Protein AF-0000000068718865 (afdb_homodimer)

pLDDT: mean 91.34, std 11.89, range [27.2, 98.81]

Structure (mmCIF, N/CA/C/O backbone):
data_AF-0000000068718865-model_v1
#
loop_
_entity.id
_entity.type
_entity.pdbx_description
1 polymer 'Uncharacterized protein'
#
loop_
_atom_site.group_PDB
_atom_site.id
_atom_site.type_symbol
_atom_site.label_atom_id
_atom_site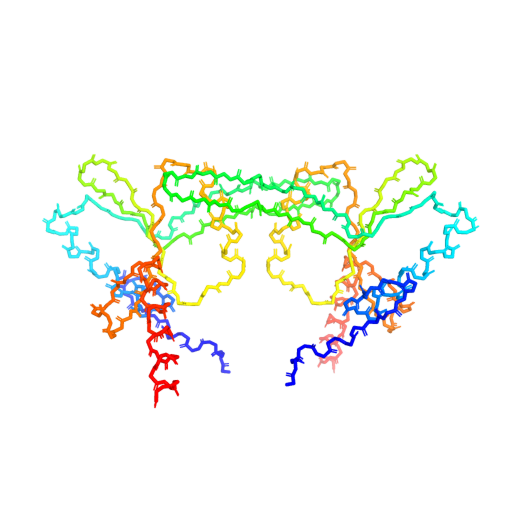.label_alt_id
_atom_site.label_comp_id
_atom_site.label_asym_id
_atom_site.label_entity_id
_atom_site.label_seq_id
_atom_site.pdbx_PDB_ins_code
_atom_site.Cartn_x
_atom_site.Cartn_y
_atom_site.Cartn_z
_atom_site.occupancy
_atom_site.B_iso_or_equiv
_atom_site.auth_seq_id
_atom_site.auth_comp_id
_atom_site.auth_asym_id
_atom_site.auth_atom_id
_atom_site.pdbx_PDB_model_num
ATOM 1 N N . MET A 1 1 ? 25.609 5.375 7.539 1 27.2 1 MET A N 1
ATOM 2 C CA . MET A 1 1 ? 25.125 6.68 7.102 1 27.2 1 MET A CA 1
ATOM 3 C C . MET A 1 1 ? 23.688 6.574 6.578 1 27.2 1 MET A C 1
ATOM 5 O O . MET A 1 1 ? 23.406 5.738 5.723 1 27.2 1 MET A O 1
ATOM 9 N N . SER A 1 2 ? 22.703 6.762 7.43 1 35.91 2 SER A N 1
ATOM 10 C CA . SER A 1 2 ? 21.266 6.598 7.219 1 35.91 2 SER A CA 1
ATOM 11 C C . SER A 1 2 ? 20.797 7.352 5.977 1 35.91 2 SER A C 1
ATOM 13 O O . SER A 1 2 ? 21.047 8.547 5.84 1 35.91 2 SER A O 1
ATOM 15 N N . LYS A 1 3 ? 20.688 6.77 4.785 1 34.25 3 LYS A N 1
ATOM 16 C CA . LYS A 1 3 ? 20.641 7.297 3.424 1 34.25 3 LYS A CA 1
ATOM 17 C C . LYS A 1 3 ? 19.562 8.383 3.289 1 34.25 3 LYS A C 1
ATOM 19 O O . LYS A 1 3 ? 19.703 9.297 2.477 1 34.25 3 LYS A O 1
ATOM 24 N N . TYR A 1 4 ? 18.344 8.172 3.695 1 46.09 4 TYR A N 1
ATOM 25 C CA . TYR A 1 4 ? 17.469 9.297 3.404 1 46.09 4 TYR A CA 1
ATOM 26 C C . TYR A 1 4 ? 17.703 10.445 4.375 1 46.09 4 TYR A C 1
ATOM 28 O O . TYR A 1 4 ? 17.578 10.281 5.59 1 46.09 4 TYR A O 1
ATOM 36 N N . ASN A 1 5 ? 18.703 11.273 4.16 1 49.44 5 ASN A N 1
ATOM 37 C CA . ASN A 1 5 ? 19.219 12.375 4.965 1 49.44 5 ASN A CA 1
ATOM 38 C C . ASN A 1 5 ? 18.094 13.258 5.496 1 49.44 5 ASN A C 1
ATOM 40 O O . ASN A 1 5 ? 18.094 14.469 5.277 1 49.44 5 ASN A O 1
ATOM 44 N N . ASN A 1 6 ? 16.938 12.719 5.559 1 59.22 6 ASN A N 1
ATOM 45 C CA . ASN A 1 6 ? 16.062 13.719 6.164 1 59.22 6 ASN A CA 1
ATOM 46 C C . ASN A 1 6 ? 16.516 14.086 7.574 1 59.22 6 ASN A C 1
ATOM 48 O O . ASN A 1 6 ? 16.875 13.211 8.359 1 59.22 6 ASN A O 1
ATOM 52 N N . LYS A 1 7 ? 17.062 15.258 7.699 1 64.38 7 LYS A N 1
ATOM 53 C CA . LYS A 1 7 ? 17.516 15.727 9 1 64.38 7 LYS A CA 1
ATOM 54 C C . LYS A 1 7 ? 16.359 15.82 9.992 1 64.38 7 LYS A C 1
ATOM 56 O O . LYS A 1 7 ? 15.383 16.531 9.75 1 64.38 7 LYS A O 1
ATOM 61 N N . LYS A 1 8 ? 16.25 14.984 10.922 1 80.81 8 LYS A N 1
ATOM 62 C CA . LYS A 1 8 ? 15.281 15.07 12.016 1 80.81 8 LYS A CA 1
ATOM 63 C C . LYS A 1 8 ? 15.445 16.375 12.781 1 80.81 8 LYS A C 1
ATOM 65 O O . LYS A 1 8 ? 16.547 16.906 12.898 1 80.81 8 LYS A O 1
ATOM 70 N N . VAL A 1 9 ? 14.281 17.094 13.125 1 84 9 VAL A N 1
ATOM 71 C CA . VAL A 1 9 ? 14.273 18.359 13.836 1 84 9 VAL A CA 1
ATOM 72 C C . VAL A 1 9 ? 13.562 18.203 15.18 1 84 9 VAL A C 1
ATOM 74 O O . VAL A 1 9 ? 12.5 17.578 15.25 1 84 9 VAL A O 1
ATOM 77 N N . ASN A 1 10 ? 14.141 18.672 16.172 1 84.75 10 ASN A N 1
ATOM 78 C CA . ASN A 1 10 ? 13.516 18.688 17.484 1 84.75 10 ASN A CA 1
ATOM 79 C C . ASN A 1 10 ? 12.914 20.062 17.797 1 84.75 10 ASN A C 1
ATOM 81 O O . ASN A 1 10 ? 13.594 21.078 17.703 1 84.75 10 ASN A O 1
ATOM 85 N N . LEU A 1 11 ? 11.609 20.078 18 1 83.31 11 LEU A N 1
ATOM 86 C CA . LEU A 1 11 ? 10.906 21.312 18.328 1 83.31 11 LEU A CA 1
ATOM 87 C C . LEU A 1 11 ? 9.859 21.078 19.406 1 83.31 11 LEU A C 1
ATOM 89 O O . LEU A 1 11 ? 8.992 20.203 19.266 1 83.31 11 LEU A O 1
ATOM 93 N N . ASP A 1 12 ? 9.938 21.891 20.516 1 87.19 12 ASP A N 1
ATOM 94 C CA . ASP A 1 12 ? 8.961 21.859 21.594 1 87.19 12 ASP A CA 1
ATOM 95 C C . ASP A 1 12 ? 8.82 20.453 22.172 1 87.19 12 ASP A C 1
ATOM 97 O O . ASP A 1 12 ? 7.719 20.016 22.5 1 87.19 12 ASP A O 1
ATOM 101 N N . GLY A 1 13 ? 9.828 19.641 22.141 1 85.06 13 GLY A N 1
ATOM 102 C CA . GLY A 1 13 ? 9.812 18.297 22.703 1 85.06 13 GLY A CA 1
ATOM 103 C C . GLY A 1 13 ? 9.352 17.234 21.719 1 85.06 13 GLY A C 1
ATOM 104 O O . GLY A 1 13 ? 9.219 16.062 22.062 1 85.06 13 GLY A O 1
ATOM 105 N N . TYR A 1 14 ? 9.125 17.812 20.531 1 84.75 14 TYR A N 1
ATOM 106 C CA . TYR A 1 14 ? 8.695 16.891 19.484 1 84.75 14 TYR A CA 1
ATOM 107 C C . TYR A 1 14 ? 9.789 16.688 18.438 1 84.75 14 TYR A C 1
ATOM 109 O O . TYR A 1 14 ? 10.57 17.609 18.172 1 84.75 14 TYR A O 1
ATOM 117 N N . VAL A 1 15 ? 9.781 15.484 18.016 1 84.69 15 VAL A N 1
ATOM 118 C CA . VAL A 1 15 ? 10.711 15.164 16.938 1 84.69 15 VAL A CA 1
ATOM 119 C C . VAL A 1 15 ? 9.961 15.102 15.609 1 84.69 15 VAL A C 1
ATOM 121 O O . VAL A 1 15 ? 8.93 14.43 15.5 1 84.69 15 VAL A O 1
ATOM 124 N N . PHE A 1 16 ? 10.547 15.906 14.625 1 86.88 16 PHE A N 1
ATOM 125 C CA . PHE A 1 16 ? 9.945 15.953 13.297 1 86.88 16 PHE A CA 1
ATOM 126 C C . PHE A 1 16 ? 10.82 15.242 12.281 1 86.88 16 PHE A C 1
ATOM 128 O O . PHE A 1 16 ? 12.055 15.328 12.352 1 86.88 16 PHE A O 1
ATOM 135 N N . ASP A 1 17 ? 10.156 14.523 11.344 1 79.94 17 ASP A N 1
ATOM 136 C CA . ASP A 1 17 ?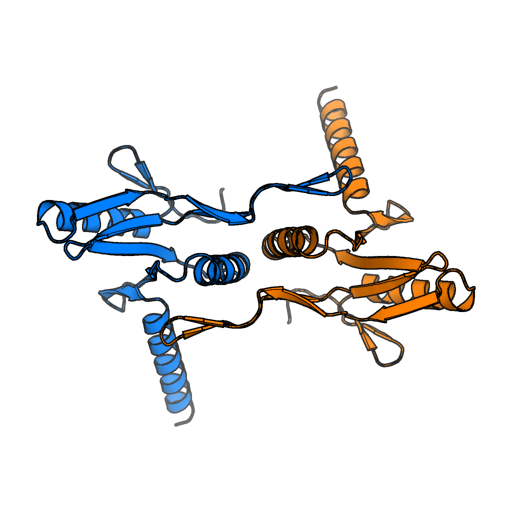 10.883 13.734 10.352 1 79.94 17 ASP A CA 1
ATOM 137 C C . ASP A 1 17 ? 11.539 14.633 9.312 1 79.94 17 ASP A C 1
ATOM 139 O O . ASP A 1 17 ? 12.469 14.211 8.617 1 79.94 17 ASP A O 1
ATOM 143 N N . SER A 1 18 ? 10.984 15.906 9.227 1 85.69 18 SER A N 1
ATOM 144 C CA . SER A 1 18 ? 11.547 16.828 8.242 1 85.69 18 SER A CA 1
ATOM 145 C C . SER A 1 18 ? 11.406 18.281 8.688 1 85.69 18 SER A C 1
ATOM 147 O O . SER A 1 18 ? 10.609 18.578 9.578 1 85.69 18 SER A O 1
ATOM 149 N N . GLN A 1 19 ? 12.211 19.047 8.039 1 87.31 19 GLN A N 1
ATOM 150 C CA . GLN A 1 19 ? 12.148 20.484 8.281 1 87.31 19 GLN A CA 1
ATOM 151 C C . GLN A 1 19 ? 10.805 21.062 7.852 1 87.31 19 GLN A C 1
ATOM 153 O O . GLN A 1 19 ? 10.281 21.969 8.492 1 87.31 19 GLN A O 1
ATOM 158 N N . ALA A 1 20 ? 10.227 20.578 6.797 1 89.88 20 ALA A N 1
ATOM 159 C CA . ALA A 1 20 ? 8.945 21.047 6.301 1 89.88 20 ALA A CA 1
ATOM 160 C C . ALA A 1 20 ? 7.836 20.828 7.328 1 89.88 20 ALA A C 1
ATOM 162 O O . ALA A 1 20 ? 6.984 21.688 7.535 1 89.88 20 ALA A O 1
ATOM 163 N N . GLU A 1 21 ? 7.898 19.656 7.945 1 91.06 21 GLU A N 1
ATOM 164 C CA . GLU A 1 21 ? 6.91 19.344 8.977 1 91.06 21 GLU A CA 1
ATOM 165 C C . GLU A 1 21 ? 7.051 20.281 10.172 1 91.06 21 GLU A C 1
ATOM 167 O O . GLU A 1 21 ? 6.051 20.766 10.703 1 91.06 21 GLU A O 1
ATOM 172 N N . ALA A 1 22 ? 8.25 20.531 10.5 1 92.25 22 ALA A N 1
ATOM 173 C CA . ALA A 1 22 ? 8.523 21.438 11.609 1 92.25 22 ALA A CA 1
ATOM 174 C C . ALA A 1 22 ? 8.016 22.844 11.297 1 92.25 22 ALA A C 1
ATOM 176 O O . ALA A 1 22 ? 7.402 23.484 12.148 1 92.25 22 ALA A O 1
ATOM 177 N N . ASN A 1 23 ? 8.344 23.312 10.102 1 92.5 23 ASN A N 1
ATOM 178 C CA . ASN A 1 23 ? 7.879 24.625 9.68 1 92.5 23 ASN A CA 1
ATOM 179 C C . ASN A 1 23 ? 6.355 24.734 9.711 1 92.5 23 ASN A C 1
ATOM 181 O O . ASN A 1 23 ? 5.805 25.734 10.141 1 92.5 23 ASN A O 1
ATOM 185 N N . TYR A 1 24 ? 5.691 23.703 9.242 1 95.62 24 TYR A N 1
ATOM 186 C CA . TYR A 1 24 ? 4.234 23.703 9.258 1 95.62 24 TYR A CA 1
ATOM 187 C C . TYR A 1 24 ? 3.697 23.75 10.68 1 95.62 24 TYR A C 1
ATOM 189 O O . TYR A 1 24 ? 2.738 24.469 10.969 1 95.62 24 TYR A O 1
ATOM 197 N N . TYR A 1 25 ? 4.293 22.969 11.531 1 95.81 25 TYR A N 1
ATOM 198 C CA . TYR A 1 25 ? 3.945 22.922 12.945 1 95.81 25 TYR A CA 1
ATOM 199 C C . TYR A 1 25 ? 4.043 24.312 13.57 1 95.81 25 TYR A C 1
ATOM 201 O O . TYR A 1 25 ? 3.123 24.766 14.266 1 95.81 25 TYR A O 1
ATOM 209 N N . GLU A 1 26 ? 5.145 25.016 13.328 1 95 26 GLU A N 1
ATOM 210 C CA . GLU A 1 26 ? 5.32 26.375 13.828 1 95 26 GLU A CA 1
ATOM 211 C C . GLU A 1 26 ? 4.227 27.297 13.305 1 95 26 GLU A C 1
ATOM 213 O O . GLU A 1 26 ? 3.711 28.141 14.047 1 95 26 GLU A O 1
ATOM 218 N N . GLY A 1 27 ? 3.928 27.156 12.023 1 95.62 27 GLY A N 1
ATOM 219 C CA . GLY A 1 27 ? 2.836 27.922 11.445 1 95.62 27 GLY A CA 1
ATOM 220 C C . GLY A 1 27 ? 1.502 27.672 12.117 1 95.62 27 GLY A C 1
ATOM 221 O O . GLY A 1 27 ? 0.719 28.594 12.336 1 95.62 27 GLY A O 1
ATOM 222 N N . LEU A 1 28 ? 1.265 26.422 12.477 1 96.94 28 LEU A N 1
ATOM 223 C CA . LEU A 1 28 ? 0.019 26.062 13.141 1 96.94 28 LEU A CA 1
ATOM 224 C C . LEU A 1 28 ? -0.06 26.703 14.523 1 96.94 28 LEU A C 1
ATOM 226 O O . LEU A 1 28 ? -1.131 27.141 14.945 1 96.94 28 LEU A O 1
ATOM 230 N N . LYS A 1 29 ? 1.052 26.734 15.203 1 96.25 29 LYS A N 1
ATOM 231 C CA . LYS A 1 29 ? 1.097 27.359 16.516 1 96.25 29 LYS A CA 1
ATOM 232 C C . LYS A 1 29 ? 0.719 28.828 16.438 1 96.25 29 LYS A C 1
ATOM 234 O O . LYS A 1 29 ? -0.048 29.328 17.266 1 96.25 29 LYS A O 1
ATOM 239 N N . ILE A 1 30 ? 1.301 29.484 15.469 1 96.56 30 ILE A N 1
ATOM 240 C CA . ILE A 1 30 ? 1.036 30.906 15.266 1 96.56 30 ILE A CA 1
ATOM 241 C C . ILE A 1 30 ? -0.442 31.125 14.945 1 96.56 30 ILE A C 1
ATOM 243 O O . ILE A 1 30 ? -1.094 31.984 15.531 1 96.56 30 ILE A O 1
ATOM 247 N N . ARG A 1 31 ? -0.958 30.328 14.031 1 97.12 31 ARG A N 1
ATOM 248 C CA . ARG A 1 31 ? -2.361 30.422 13.641 1 97.12 31 ARG A CA 1
ATOM 249 C C . ARG A 1 31 ? -3.279 30.156 14.828 1 97.12 31 ARG A C 1
ATOM 251 O O . ARG A 1 31 ? -4.328 30.797 14.969 1 97.12 31 ARG A O 1
ATOM 258 N N . SER A 1 32 ? -2.865 29.172 15.617 1 96.31 32 SER A N 1
ATOM 259 C CA . SER A 1 32 ? -3.643 28.844 16.812 1 96.31 32 SER A CA 1
ATOM 260 C C . SER A 1 32 ? -3.654 30 17.797 1 96.31 32 SER A C 1
ATOM 262 O O . SER A 1 32 ? -4.711 30.375 18.312 1 96.31 32 SER A O 1
ATOM 264 N N . ALA A 1 33 ? -2.562 30.641 18 1 96.06 33 ALA A N 1
ATOM 265 C CA . ALA A 1 33 ? -2.43 31.781 18.922 1 96.06 33 ALA A CA 1
ATOM 266 C C . ALA A 1 33 ? -3.25 32.969 18.453 1 96.06 33 ALA A C 1
ATOM 268 O O . ALA A 1 33 ? -3.775 33.719 19.266 1 96.06 33 ALA A O 1
ATOM 269 N N . ARG A 1 34 ? -3.395 33.062 17.172 1 96.62 34 ARG A N 1
ATOM 270 C CA . ARG A 1 34 ? -4.117 34.188 16.562 1 96.62 34 ARG A CA 1
ATOM 271 C C . ARG A 1 34 ? -5.609 33.875 16.484 1 96.62 34 ARG A C 1
ATOM 273 O O . ARG A 1 34 ? -6.395 34.719 16.047 1 96.62 34 ARG A O 1
ATOM 280 N N . GLY A 1 35 ? -5.961 32.719 16.797 1 95.44 35 GLY A N 1
ATOM 281 C CA . GLY A 1 35 ? -7.367 32.344 16.781 1 95.44 35 GLY A CA 1
ATOM 282 C C . GLY A 1 35 ? -7.875 31.969 15.406 1 95.44 35 GLY A C 1
ATOM 283 O O . GLY A 1 35 ? -9.086 31.906 15.188 1 95.44 35 GLY A O 1
ATOM 284 N N . GLU A 1 36 ? -6.914 31.75 14.508 1 96.69 36 GLU A N 1
ATOM 285 C CA . GLU A 1 36 ? -7.293 31.375 13.148 1 96.69 36 GLU A CA 1
ATOM 286 C C . GLU A 1 36 ? -7.746 29.922 13.086 1 96.69 36 GLU A C 1
ATOM 288 O O . GLU A 1 36 ? -8.5 29.531 12.188 1 96.69 36 GLU A O 1
ATOM 293 N N . ILE A 1 37 ? -7.238 29.094 13.945 1 97.75 37 ILE A N 1
ATOM 294 C CA . ILE A 1 37 ? -7.688 27.719 14.141 1 97.75 37 ILE A CA 1
ATOM 295 C C . ILE A 1 37 ? -8.023 27.5 15.609 1 97.75 37 ILE A C 1
ATOM 297 O O . ILE A 1 37 ? -7.586 28.25 16.484 1 97.75 37 ILE A O 1
ATOM 301 N N . GLN A 1 38 ? -8.836 26.578 15.891 1 97.06 38 GLN A N 1
ATOM 302 C CA . GLN A 1 38 ? -9.219 26.281 17.266 1 97.06 38 GLN A CA 1
ATOM 303 C C . GLN A 1 38 ? -8.164 25.422 17.953 1 97.06 38 GLN A C 1
ATOM 305 O O . GLN A 1 38 ? -8.086 25.391 19.188 1 97.06 38 GLN A O 1
ATOM 310 N N . GLY A 1 39 ? -7.457 24.688 17.203 1 96.88 39 GLY A N 1
ATOM 311 C CA . GLY A 1 39 ? -6.402 23.812 17.688 1 96.88 39 GLY A CA 1
ATOM 312 C C . GLY A 1 39 ? -5.973 22.766 16.688 1 96.88 39 GLY A C 1
ATOM 313 O O . GLY A 1 39 ? -6.445 22.75 15.547 1 96.88 39 GLY A O 1
ATOM 314 N N . PHE A 1 40 ? -4.98 21.969 17.141 1 98 40 PHE A N 1
ATOM 315 C CA . PHE A 1 40 ? -4.52 20.922 16.234 1 98 40 PHE A CA 1
ATOM 316 C C . PHE A 1 40 ? -3.865 19.797 17.016 1 98 40 PHE A C 1
ATOM 318 O O . PHE A 1 40 ? -3.492 19.969 18.188 1 98 40 PHE A O 1
ATOM 325 N N . GLU A 1 41 ? -3.822 18.656 16.406 1 96.81 41 GLU A N 1
ATOM 326 C CA . GLU A 1 41 ? -3.164 17.469 16.922 1 96.81 41 GLU A CA 1
ATOM 327 C C . GLU A 1 41 ? -2.055 17 15.992 1 96.81 41 GLU A C 1
ATOM 329 O O . GLU A 1 41 ? -2.119 17.219 14.781 1 96.81 41 GLU A O 1
ATOM 334 N N . ARG A 1 42 ? -1.062 16.438 16.656 1 96.12 42 ARG A N 1
ATOM 335 C CA . ARG A 1 42 ? 0.022 15.875 15.867 1 96.12 42 ARG A CA 1
ATOM 336 C C . ARG A 1 42 ? -0.145 14.359 15.719 1 96.12 42 ARG A C 1
ATOM 338 O O . ARG A 1 42 ? -0.6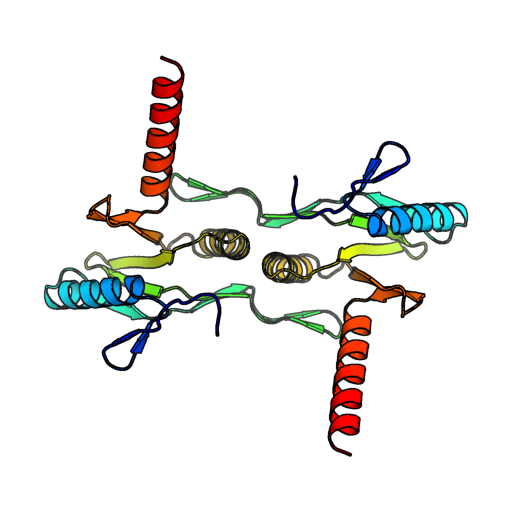35 13.695 16.625 1 96.12 42 ARG A O 1
ATOM 345 N N . GLN A 1 43 ? 0.137 13.82 14.57 1 96.56 43 GLN A N 1
ATOM 346 C CA . GLN A 1 43 ? 0.267 12.398 14.281 1 96.56 43 GLN A CA 1
ATOM 347 C C . GLN A 1 43 ? -1.008 11.641 14.641 1 96.56 43 GLN A C 1
ATOM 349 O O . GLN A 1 43 ? -0.958 10.625 15.336 1 96.56 43 GLN A O 1
ATOM 354 N N . PRO A 1 44 ? -2.197 12.227 14.273 1 98.06 44 PRO A N 1
ATOM 355 C CA . PRO A 1 44 ? -3.422 11.445 14.461 1 98.06 44 PRO A CA 1
ATOM 356 C C . PRO A 1 44 ? -3.387 10.109 13.727 1 98.06 44 PRO A C 1
ATOM 358 O O . PRO A 1 44 ? -2.852 10.023 12.617 1 98.06 44 PRO A O 1
ATOM 361 N N . VAL A 1 45 ? -3.975 9.07 14.359 1 98.44 45 VAL A N 1
ATOM 362 C CA . VAL A 1 45 ? -3.992 7.73 13.773 1 98.44 45 VAL A CA 1
ATOM 363 C C . VAL A 1 45 ? -5.406 7.387 13.312 1 98.44 45 VAL A C 1
ATOM 365 O O . VAL A 1 45 ? -6.363 7.516 14.078 1 98.44 45 VAL A O 1
ATOM 368 N N . PHE A 1 46 ? -5.551 7.043 12.078 1 98.75 46 PHE A N 1
ATOM 369 C CA . PHE A 1 46 ? -6.816 6.613 11.5 1 98.75 46 PHE A CA 1
ATOM 370 C C . PHE A 1 46 ? -6.773 5.133 11.148 1 98.75 46 PHE A C 1
ATOM 372 O O . PHE A 1 46 ? -5.871 4.684 10.438 1 98.75 46 PHE A O 1
ATOM 379 N N . ASN A 1 47 ? -7.715 4.383 11.664 1 98.81 47 ASN A N 1
ATOM 380 C CA . ASN A 1 47 ? -7.812 2.967 11.328 1 98.81 47 ASN A CA 1
ATOM 381 C C . ASN A 1 47 ? -8.445 2.756 9.953 1 98.81 47 ASN A C 1
ATOM 383 O O . ASN A 1 47 ? -9.586 3.154 9.727 1 98.81 47 ASN A O 1
ATOM 387 N N . LEU A 1 48 ? -7.699 2.207 9.062 1 98.81 48 LEU A N 1
ATOM 388 C CA . LEU A 1 48 ? -8.188 1.963 7.707 1 98.81 48 LEU A CA 1
ATOM 389 C C . LEU A 1 48 ? -8.773 0.558 7.586 1 98.81 48 LEU A C 1
ATOM 391 O O . LEU A 1 48 ? -9.742 0.344 6.852 1 98.81 48 LEU A O 1
ATOM 395 N N . GLN A 1 49 ? -8.172 -0.436 8.164 1 98.75 49 GLN A N 1
ATOM 396 C CA . GLN A 1 49 ? -8.594 -1.828 8.258 1 98.75 49 GLN A CA 1
ATOM 397 C C . GLN A 1 49 ? -8.172 -2.445 9.586 1 98.75 49 GLN A C 1
ATOM 399 O O . GLN A 1 49 ? -7.004 -2.391 9.961 1 98.75 49 GLN A O 1
ATOM 404 N N . PRO A 1 50 ? -9.125 -3.002 10.344 1 98.5 50 PRO A N 1
ATOM 405 C CA . PRO A 1 50 ? -8.773 -3.557 11.656 1 98.5 50 PRO A CA 1
ATOM 406 C C . PRO A 1 50 ? -7.875 -4.789 11.555 1 98.5 50 PRO A C 1
ATOM 408 O O . PRO A 1 50 ? -7.836 -5.441 10.508 1 98.5 50 PRO A O 1
ATOM 411 N N . ALA A 1 51 ? -7.168 -5.043 12.617 1 98.38 51 ALA A N 1
ATOM 412 C CA . ALA A 1 51 ? -6.469 -6.324 12.719 1 98.38 51 ALA A CA 1
ATOM 413 C C . ALA A 1 51 ? -7.449 -7.492 12.633 1 98.38 51 ALA A C 1
ATOM 415 O O . ALA A 1 51 ? -8.625 -7.348 12.961 1 98.38 51 ALA A O 1
ATOM 416 N N . PHE A 1 52 ? -6.91 -8.617 12.195 1 98.25 52 PHE A N 1
ATOM 417 C CA . PHE A 1 52 ? -7.773 -9.789 12.078 1 98.25 52 PHE A CA 1
ATOM 418 C C . PHE A 1 52 ? -6.949 -11.062 12.008 1 98.25 52 PHE A C 1
ATOM 420 O O . PHE A 1 52 ? -5.723 -11.016 11.914 1 98.25 52 PHE A O 1
ATOM 427 N N . LYS A 1 53 ? -7.652 -12.141 12.164 1 96.94 53 LYS A N 1
ATOM 428 C CA . LYS A 1 53 ? -7.035 -13.461 12.047 1 96.94 53 LYS A CA 1
ATOM 429 C C . LYS A 1 53 ? -7.672 -14.266 10.914 1 96.94 53 LYS A C 1
ATOM 431 O O . LYS A 1 53 ? -8.891 -14.211 10.719 1 96.94 53 LYS A O 1
ATOM 436 N N . LYS A 1 54 ? -6.859 -14.844 10.156 1 95.44 54 LYS A N 1
ATOM 437 C CA . LYS A 1 54 ? -7.301 -15.773 9.109 1 95.44 54 LYS A CA 1
ATOM 438 C C . LYS A 1 54 ? -6.543 -17.094 9.195 1 95.44 54 LYS A C 1
ATOM 440 O O . LYS A 1 54 ? -5.324 -17.125 9.023 1 95.44 54 LYS A O 1
ATOM 445 N N . GLN A 1 55 ? -7.367 -18.156 9.445 1 88.19 55 GLN A N 1
ATOM 446 C CA . GLN A 1 55 ? -6.742 -19.453 9.688 1 88.19 55 GLN A CA 1
ATOM 447 C C . GLN A 1 55 ? -5.719 -19.375 10.812 1 88.19 55 GLN A C 1
ATOM 449 O O . GLN A 1 55 ? -6.055 -18.984 11.938 1 88.19 55 GLN A O 1
ATOM 454 N N . ASP A 1 56 ? -4.398 -19.562 10.711 1 87.56 56 ASP A N 1
ATOM 455 C CA . ASP A 1 56 ? -3.408 -19.547 11.781 1 87.56 56 ASP A CA 1
ATOM 456 C C . ASP A 1 56 ? -2.471 -18.344 11.641 1 87.56 56 ASP A C 1
ATOM 458 O O . ASP A 1 56 ? -1.35 -18.359 12.156 1 87.56 56 ASP A O 1
ATOM 462 N N . LYS A 1 57 ? -3.07 -17.344 10.961 1 94 57 LYS A N 1
ATOM 463 C CA . LYS A 1 57 ? -2.219 -16.172 10.758 1 94 57 LYS A CA 1
ATOM 464 C C . LYS A 1 57 ? -2.895 -14.914 11.273 1 94 57 LYS A C 1
ATOM 466 O O . LYS A 1 57 ? -4.098 -14.719 11.078 1 94 57 LYS A O 1
ATOM 471 N N . SER A 1 58 ? -2.109 -14.094 11.898 1 96.81 58 SER A N 1
ATOM 472 C CA . SER A 1 58 ? -2.58 -12.805 12.383 1 96.81 58 SER A CA 1
ATOM 473 C C . SER A 1 58 ? -2.113 -11.664 11.477 1 96.81 58 SER A C 1
ATOM 475 O O . SER A 1 58 ? -0.947 -11.625 11.078 1 96.81 58 SER A O 1
ATOM 477 N N . PHE A 1 59 ? -2.996 -10.789 11.141 1 97.69 59 PHE A N 1
ATOM 478 C CA . PHE A 1 59 ? -2.695 -9.625 10.312 1 97.69 59 PHE A CA 1
ATOM 479 C C . PHE A 1 59 ? -2.863 -8.344 11.109 1 97.69 59 PHE A C 1
ATOM 481 O O . PHE A 1 59 ? -3.91 -8.109 11.719 1 97.69 59 PHE A O 1
ATOM 488 N N . GLN A 1 60 ? -1.855 -7.531 11.117 1 98 60 GLN A N 1
ATOM 489 C CA . GLN A 1 60 ? -1.924 -6.242 11.797 1 98 60 GLN A CA 1
ATOM 490 C C . GLN A 1 60 ? -2.871 -5.289 11.07 1 98 60 GLN A C 1
ATOM 492 O O . GLN A 1 60 ? -3.141 -5.457 9.883 1 98 60 GLN A O 1
ATOM 497 N 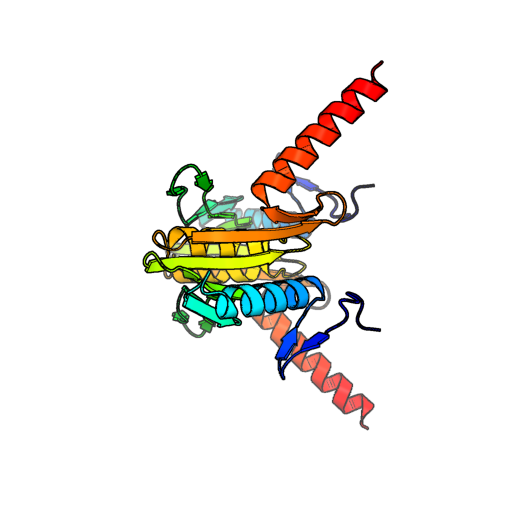N . ALA A 1 61 ? -3.338 -4.348 11.797 1 98.62 61 ALA A N 1
ATOM 498 C CA . ALA A 1 61 ? -4.215 -3.324 11.234 1 98.62 61 ALA A CA 1
ATOM 499 C C . ALA A 1 61 ? -3.48 -2.48 10.195 1 98.62 61 ALA A C 1
ATOM 501 O O . ALA A 1 61 ? -2.256 -2.346 10.25 1 98.62 61 ALA A O 1
ATOM 502 N N . ILE A 1 62 ? -4.219 -2.014 9.227 1 98.69 62 ILE A N 1
ATOM 503 C CA . ILE A 1 62 ? -3.729 -0.938 8.375 1 98.69 62 ILE A CA 1
ATOM 504 C C . ILE A 1 62 ? -4.145 0.412 8.953 1 98.69 62 ILE A C 1
ATOM 506 O O . ILE A 1 62 ? -5.332 0.659 9.172 1 98.69 62 ILE A O 1
ATOM 510 N N . THR A 1 63 ? -3.174 1.215 9.227 1 98.69 63 THR A N 1
ATOM 511 C CA . THR A 1 63 ? -3.48 2.525 9.789 1 98.69 63 THR A CA 1
ATOM 512 C C . THR A 1 63 ? -2.861 3.635 8.945 1 98.69 63 THR A C 1
ATOM 514 O O . THR A 1 63 ? -1.982 3.377 8.117 1 98.69 63 THR A O 1
ATOM 517 N N . TYR A 1 64 ? -3.387 4.73 9.039 1 98.38 64 TYR A N 1
ATOM 518 C CA . TYR A 1 64 ? -2.852 5.949 8.445 1 98.38 64 TYR A CA 1
ATOM 519 C C . TYR A 1 64 ? -2.527 6.988 9.508 1 98.38 64 TYR A C 1
ATOM 521 O O . TYR A 1 64 ? -3.389 7.348 10.32 1 98.38 64 TYR A O 1
ATOM 529 N N . ILE A 1 65 ? -1.274 7.344 9.57 1 97.69 65 ILE A N 1
ATOM 530 C CA . ILE A 1 65 ? -0.838 8.359 10.516 1 97.69 65 ILE A CA 1
ATOM 531 C C . ILE A 1 65 ? -0.543 9.664 9.781 1 97.69 65 ILE A C 1
ATOM 533 O O . ILE A 1 65 ? 0.431 9.75 9.031 1 97.69 65 ILE A O 1
ATOM 537 N N . ALA A 1 66 ? -1.372 10.641 10.031 1 97.5 66 ALA A N 1
ATOM 538 C CA . ALA A 1 66 ? -1.175 11.93 9.375 1 97.5 66 ALA A CA 1
ATOM 539 C C . ALA A 1 66 ? -0.28 12.836 10.211 1 97.5 66 ALA A C 1
ATOM 541 O O . ALA A 1 66 ? -0.034 12.562 11.391 1 97.5 66 ALA A O 1
ATOM 542 N N . ASP A 1 67 ? 0.169 13.914 9.57 1 97.19 67 ASP A N 1
ATOM 543 C CA . ASP A 1 67 ? 1.052 14.836 10.281 1 97.19 67 ASP A CA 1
ATOM 544 C C . ASP A 1 67 ? 0.274 15.664 11.305 1 97.19 67 ASP A C 1
ATOM 546 O O . ASP A 1 67 ? 0.715 15.828 12.445 1 97.19 67 ASP A O 1
ATOM 550 N N . PHE A 1 68 ? -0.895 16.172 10.859 1 98.06 68 PHE A N 1
ATOM 551 C CA . PHE A 1 68 ? -1.652 17.031 11.758 1 98.06 68 PHE A CA 1
ATOM 552 C C . PHE A 1 68 ? -3.15 16.844 11.547 1 98.06 68 PHE A C 1
ATOM 554 O O . PHE A 1 68 ? -3.594 16.547 10.438 1 98.06 68 PHE A O 1
ATOM 561 N N . LEU A 1 69 ? -3.871 16.984 12.57 1 98.31 69 LEU A N 1
ATOM 562 C CA . LEU A 1 69 ? -5.309 17.234 12.57 1 98.31 69 LEU A CA 1
ATOM 563 C C . LEU A 1 69 ? -5.621 18.656 13.039 1 98.31 69 LEU A C 1
ATOM 565 O O . LEU A 1 69 ? -5.266 19.031 14.156 1 98.31 69 LEU A O 1
ATOM 569 N N . VAL A 1 70 ? -6.246 19.438 12.164 1 98.56 70 VAL A N 1
ATOM 570 C CA . VAL A 1 70 ? -6.453 20.859 12.453 1 98.56 70 VAL A CA 1
ATOM 571 C C . VAL A 1 70 ? -7.941 21.141 12.633 1 98.56 70 VAL A C 1
ATOM 573 O O . VAL A 1 70 ? -8.758 20.781 11.773 1 98.56 70 VAL A O 1
ATOM 576 N N . TYR A 1 71 ? -8.266 21.703 13.703 1 98.19 71 TYR A N 1
ATOM 577 C CA . TYR A 1 71 ? -9.641 22.094 14 1 98.19 71 TYR A CA 1
ATOM 578 C C . TYR A 1 71 ? -9.898 23.531 13.609 1 98.19 71 TYR A C 1
ATOM 580 O O . TYR A 1 71 ? -9.266 24.453 14.141 1 98.19 71 TYR A O 1
ATOM 588 N N . LEU A 1 72 ? -10.883 23.734 12.734 1 97.12 72 LEU A N 1
ATOM 589 C CA . LEU A 1 72 ? -11.211 25.062 12.258 1 97.12 72 LEU A CA 1
ATOM 590 C C . LEU A 1 72 ? -12.32 25.688 13.109 1 97.12 72 LEU A C 1
ATOM 592 O O . LEU A 1 72 ? -13.086 24.984 13.75 1 97.12 72 LEU A O 1
ATOM 596 N N . PRO A 1 73 ? -12.414 27.031 13.047 1 96 73 PRO A N 1
ATOM 597 C CA . PRO A 1 73 ? -13.414 27.719 13.867 1 96 73 PRO A CA 1
ATOM 598 C C . PRO A 1 73 ? -14.844 27.391 13.453 1 96 73 PRO A C 1
ATOM 600 O O . PRO A 1 73 ? -15.758 27.422 14.281 1 96 73 PRO A O 1
ATOM 603 N N . ASN A 1 74 ? -15.102 27.062 12.219 1 94.88 74 ASN A N 1
ATOM 604 C CA . ASN A 1 74 ? -16.453 26.781 11.727 1 94.88 74 ASN A CA 1
ATOM 605 C C . ASN A 1 74 ? -16.859 25.344 12.055 1 94.88 74 ASN A C 1
ATOM 607 O O . ASN A 1 74 ? -17.938 24.891 11.633 1 94.88 74 ASN A O 1
ATOM 611 N N . GLY A 1 75 ? -16 24.625 12.711 1 93.19 75 GLY A N 1
ATOM 612 C CA . GLY A 1 75 ? -16.328 23.266 13.133 1 93.19 75 GLY A CA 1
ATOM 613 C C . GLY A 1 75 ? -15.773 22.203 12.195 1 93.19 75 GLY A C 1
ATOM 614 O O . GLY A 1 75 ? -15.836 21.016 12.5 1 93.19 75 GLY A O 1
ATOM 615 N N . GLU A 1 76 ? -15.156 22.672 11.172 1 94.94 76 GLU A N 1
ATOM 616 C CA . GLU A 1 76 ? -14.594 21.719 10.211 1 94.94 76 GLU A CA 1
ATOM 617 C C . GLU A 1 76 ? -13.227 21.219 10.68 1 94.94 76 GLU A C 1
ATOM 619 O O . GLU A 1 76 ? -12.586 21.828 11.523 1 94.94 76 GLU A O 1
ATOM 624 N N . VAL A 1 77 ? -12.906 20.062 10.164 1 96.31 77 VAL A N 1
ATOM 625 C CA . VAL A 1 77 ? -11.641 19.438 10.508 1 96.31 77 VAL A CA 1
ATOM 626 C C . VAL A 1 77 ? -10.836 19.156 9.242 1 96.31 77 VAL A C 1
ATOM 628 O O . VAL A 1 77 ? -11.383 18.672 8.242 1 96.31 77 VAL A O 1
ATOM 631 N N . GLU A 1 78 ? -9.57 19.531 9.328 1 97.75 78 GLU A N 1
ATOM 632 C CA . GLU A 1 78 ? -8.656 19.266 8.219 1 97.75 78 GLU A CA 1
ATOM 633 C C . GLU A 1 78 ? -7.555 18.297 8.633 1 97.75 78 GLU A C 1
ATOM 635 O O . GLU A 1 78 ? -6.898 18.484 9.656 1 97.75 78 GLU A O 1
ATOM 640 N N . VAL A 1 79 ? -7.402 17.266 7.852 1 98.56 79 VAL A N 1
ATOM 641 C CA . VAL A 1 79 ? -6.277 16.344 8.008 1 98.56 79 VAL A CA 1
ATOM 642 C C . VAL A 1 79 ? -5.141 16.75 7.074 1 98.56 79 VAL A C 1
ATOM 644 O O . VAL A 1 79 ? -5.301 16.719 5.852 1 98.56 79 VAL A O 1
ATOM 647 N N . ILE A 1 80 ? -3.963 17.094 7.691 1 98.25 80 ILE A N 1
ATOM 648 C CA . ILE A 1 80 ? -2.854 17.656 6.922 1 98.25 80 ILE A CA 1
ATOM 649 C C . ILE A 1 80 ? -1.725 16.625 6.832 1 98.25 80 ILE A C 1
ATOM 651 O O . ILE A 1 80 ? -1.324 16.047 7.844 1 98.25 80 ILE A O 1
ATOM 655 N N . ASP A 1 81 ? -1.266 16.375 5.637 1 97.06 81 ASP A N 1
ATOM 656 C CA . ASP A 1 81 ? -0.092 15.531 5.418 1 97.06 81 ASP A CA 1
ATOM 657 C C . ASP A 1 81 ? 0.906 16.219 4.488 1 97.06 81 ASP A C 1
ATOM 659 O O . ASP A 1 81 ? 0.559 16.594 3.365 1 97.06 81 ASP A O 1
ATOM 663 N N . ILE A 1 82 ? 2.145 16.375 5.043 1 95.25 82 ILE A N 1
ATOM 664 C CA . ILE A 1 82 ? 3.207 17.031 4.285 1 95.25 82 ILE A CA 1
ATOM 665 C C . ILE A 1 82 ? 4.059 15.977 3.578 1 95.25 82 ILE A C 1
ATOM 667 O O . ILE A 1 82 ? 4.656 15.117 4.23 1 95.25 82 ILE A O 1
ATOM 671 N N . LYS A 1 83 ? 3.998 16.031 2.219 1 89.81 83 LYS A N 1
ATOM 672 C CA . LYS A 1 83 ? 4.648 14.984 1.432 1 89.81 83 LYS A CA 1
ATOM 673 C C . LYS A 1 83 ? 5.832 15.547 0.649 1 89.81 83 LYS A C 1
ATOM 675 O O . LYS A 1 83 ? 5.773 16.656 0.137 1 89.81 83 LYS A O 1
ATOM 680 N N . GLY A 1 84 ? 6.844 14.859 0.695 1 83.31 84 GLY A N 1
ATOM 681 C CA . GLY A 1 84 ? 7.91 15.047 -0.275 1 83.31 84 GLY A CA 1
ATOM 682 C C . GLY A 1 84 ? 7.734 14.203 -1.522 1 83.31 84 GLY A C 1
ATOM 683 O O . GLY A 1 84 ? 7.055 14.609 -2.465 1 83.31 84 GLY A O 1
ATOM 684 N N . MET A 1 85 ? 8.094 12.969 -1.437 1 86.94 85 MET A N 1
ATOM 685 C CA . MET A 1 85 ? 7.875 12.008 -2.516 1 86.94 85 MET A CA 1
ATOM 686 C C . MET A 1 85 ? 6.648 11.148 -2.242 1 86.94 85 MET A C 1
ATOM 688 O O . MET A 1 85 ? 6.434 10.703 -1.112 1 86.94 85 MET A O 1
ATOM 692 N N . ILE A 1 86 ? 5.926 11.008 -3.355 1 89 86 ILE A N 1
ATOM 693 C CA . ILE A 1 86 ? 4.727 10.188 -3.248 1 89 86 ILE A CA 1
ATOM 694 C C . ILE A 1 86 ? 5.059 8.742 -3.596 1 89 86 ILE A C 1
ATOM 696 O O . ILE A 1 86 ? 5.602 8.461 -4.668 1 89 86 ILE A O 1
ATOM 700 N N . THR A 1 87 ? 4.781 7.906 -2.609 1 93.44 87 THR A N 1
ATOM 701 C CA . THR A 1 87 ? 5.027 6.484 -2.822 1 93.44 87 THR A CA 1
ATOM 702 C C . THR A 1 87 ? 3.734 5.762 -3.191 1 93.44 87 THR A C 1
ATOM 704 O O . THR A 1 87 ? 2.639 6.266 -2.928 1 93.44 87 THR A O 1
ATOM 707 N N . GLU A 1 88 ? 3.877 4.633 -3.779 1 95 88 GLU A N 1
ATOM 708 C CA . GLU A 1 88 ? 2.711 3.824 -4.121 1 95 88 GLU A CA 1
ATOM 709 C C . GLU A 1 88 ? 1.947 3.4 -2.869 1 95 88 GLU A C 1
ATOM 711 O O . GLU A 1 88 ? 0.715 3.369 -2.869 1 95 88 GLU A O 1
ATOM 716 N N . THR A 1 89 ? 2.676 3.062 -1.819 1 96.69 89 THR A N 1
ATOM 717 C CA . THR A 1 89 ? 2.035 2.674 -0.567 1 96.69 89 THR A CA 1
ATOM 718 C C . THR A 1 89 ? 1.142 3.795 -0.046 1 96.69 89 THR A C 1
ATOM 720 O O . THR A 1 89 ? 0.012 3.547 0.382 1 96.69 89 THR A O 1
ATOM 723 N N . PHE A 1 90 ? 1.654 4.973 -0.184 1 96.25 90 PHE A N 1
ATOM 724 C CA . PHE A 1 90 ? 0.869 6.125 0.242 1 96.25 90 PHE A CA 1
ATOM 725 C C . PHE A 1 90 ? -0.416 6.234 -0.571 1 96.25 90 PHE A C 1
ATOM 727 O O . PHE A 1 90 ? -1.488 6.48 -0.015 1 96.25 90 PHE A O 1
ATOM 734 N N . ASN A 1 91 ? -0.3 6.109 -1.836 1 96.81 91 ASN A N 1
ATOM 735 C CA . ASN A 1 91 ? -1.464 6.25 -2.705 1 96.81 91 ASN A CA 1
ATOM 736 C C . ASN A 1 91 ? -2.551 5.238 -2.354 1 96.81 91 ASN A C 1
ATOM 738 O O . ASN A 1 91 ? -3.738 5.57 -2.35 1 96.81 91 ASN A O 1
ATOM 742 N N . VAL A 1 92 ? -2.16 4.051 -2.057 1 98.19 92 VAL A N 1
ATOM 743 C CA . VAL A 1 92 ? -3.123 3.025 -1.666 1 98.19 92 VAL A CA 1
ATOM 744 C C . VAL A 1 92 ? -3.793 3.422 -0.352 1 98.19 92 VAL A C 1
ATOM 746 O O . VAL A 1 92 ? -5.02 3.389 -0.24 1 98.19 92 VAL A O 1
ATOM 749 N N . LYS A 1 93 ? -2.977 3.852 0.589 1 98.44 93 LYS A N 1
ATOM 750 C CA . LYS A 1 93 ? -3.516 4.223 1.894 1 98.44 93 LYS A CA 1
ATOM 751 C C . LYS A 1 93 ? -4.41 5.457 1.788 1 98.44 93 LYS A C 1
ATOM 753 O O . LYS A 1 93 ? -5.418 5.562 2.492 1 98.44 93 LYS A O 1
ATOM 758 N N . ARG A 1 94 ? -4.023 6.363 0.928 1 97.88 94 ARG A N 1
ATOM 759 C CA . ARG A 1 94 ? -4.84 7.547 0.683 1 97.88 94 ARG A CA 1
ATOM 760 C C . ARG A 1 94 ? -6.223 7.156 0.17 1 97.88 94 ARG A C 1
ATOM 762 O O . ARG A 1 94 ? -7.238 7.676 0.643 1 97.88 94 ARG A O 1
ATOM 769 N N . LYS A 1 95 ? -6.25 6.223 -0.776 1 98.5 95 LYS A N 1
ATOM 770 C CA . LYS A 1 95 ? -7.531 5.762 -1.31 1 98.5 95 LYS A CA 1
ATOM 771 C C . LYS A 1 95 ? -8.383 5.121 -0.219 1 98.5 95 LYS A C 1
ATOM 773 O O . LYS A 1 95 ? -9.594 5.348 -0.156 1 98.5 95 LYS A O 1
ATOM 778 N N . LEU A 1 96 ? -7.766 4.336 0.608 1 98.75 96 LEU A N 1
ATOM 779 C CA . LEU A 1 96 ? -8.469 3.723 1.727 1 98.75 96 LEU A CA 1
ATOM 780 C C . LEU A 1 96 ? -9.031 4.785 2.666 1 98.75 96 LEU A C 1
ATOM 782 O O . LEU A 1 96 ? -10.195 4.699 3.078 1 98.75 96 LEU A O 1
ATOM 786 N N . PHE A 1 97 ? -8.211 5.801 3.008 1 98.81 97 PHE A N 1
ATOM 787 C CA . PHE A 1 97 ? -8.602 6.883 3.904 1 98.81 97 PHE A CA 1
ATOM 788 C C . PHE A 1 97 ? -9.805 7.637 3.354 1 98.81 97 PHE A C 1
ATOM 790 O O . PHE A 1 97 ? -10.797 7.836 4.059 1 98.81 97 PHE A O 1
ATOM 797 N N . GLU A 1 98 ? -9.664 8 2.09 1 98.38 98 GLU A N 1
ATOM 798 C CA . GLU A 1 98 ? -10.711 8.797 1.46 1 98.38 98 GLU A CA 1
ATOM 799 C C . GLU A 1 98 ? -12.016 8.016 1.36 1 98.38 98 GLU A C 1
ATOM 801 O O . GLU A 1 98 ? -13.102 8.594 1.42 1 98.38 98 GLU A O 1
ATOM 806 N N . TYR A 1 99 ? -11.898 6.754 1.21 1 98.44 99 TYR A N 1
ATOM 807 C CA . TYR A 1 99 ? -13.07 5.891 1.108 1 98.44 99 TYR A CA 1
ATOM 808 C C . TYR A 1 99 ? -13.727 5.703 2.471 1 98.44 99 TYR A C 1
ATOM 810 O O . TYR A 1 99 ? -14.953 5.789 2.592 1 98.44 99 TYR A O 1
ATOM 818 N N . LYS A 1 100 ? -12.977 5.484 3.484 1 98.06 100 LYS A N 1
ATOM 819 C CA . LYS A 1 100 ? -13.477 5.141 4.812 1 98.06 100 LYS A CA 1
ATOM 820 C C . LYS A 1 100 ? -13.969 6.383 5.551 1 98.06 100 LYS A C 1
ATOM 822 O O . LYS A 1 100 ? -14.891 6.305 6.363 1 98.06 100 LYS A O 1
ATOM 827 N N . TYR A 1 101 ? -13.305 7.512 5.305 1 97.56 101 TYR A N 1
ATOM 828 C CA . TYR A 1 101 ? -13.617 8.75 6.012 1 97.56 101 TYR A CA 1
ATOM 829 C C . TYR A 1 101 ? -14.07 9.828 5.039 1 97.56 101 TYR A C 1
ATOM 831 O O . TYR A 1 101 ? -13.414 10.859 4.895 1 97.56 101 TYR A O 1
ATOM 839 N N . PRO A 1 102 ? -15.25 9.656 4.492 1 95.62 102 PRO A N 1
ATOM 840 C CA . PRO A 1 102 ? -15.734 10.609 3.494 1 95.62 102 PRO A CA 1
ATOM 841 C C . PRO A 1 102 ? -16 11.992 4.082 1 95.62 102 PRO A C 1
ATOM 843 O O . PRO A 1 102 ? -16.047 12.984 3.348 1 95.62 102 PRO A O 1
ATOM 846 N N . HIS A 1 103 ? -16.125 12.086 5.344 1 94.5 103 HIS A N 1
ATOM 847 C CA . HIS A 1 103 ? -16.484 13.359 5.969 1 94.5 103 HIS A CA 1
ATOM 848 C C . HIS A 1 103 ? -15.25 14.172 6.328 1 94.5 103 HIS A C 1
ATOM 850 O O . HIS A 1 103 ? -15.359 15.344 6.688 1 94.5 103 HIS A O 1
ATOM 856 N N . LEU A 1 104 ? -14.102 13.539 6.316 1 96.5 104 LEU A N 1
ATOM 857 C CA . LEU A 1 104 ? -12.859 14.234 6.633 1 96.5 104 LEU A CA 1
ATOM 858 C C . LEU A 1 104 ? -12.211 14.781 5.371 1 96.5 104 LEU A C 1
ATOM 860 O O . LEU A 1 104 ? -12.266 14.156 4.312 1 96.5 104 LEU A O 1
ATOM 864 N N . GLN A 1 105 ? -11.57 15.93 5.551 1 96.31 105 GLN A N 1
ATOM 865 C CA . GLN A 1 105 ? -10.836 16.516 4.434 1 96.31 105 GLN A CA 1
ATOM 866 C C . GLN A 1 105 ? -9.336 16.281 4.566 1 96.31 105 GLN A C 1
ATOM 868 O O . GLN A 1 105 ? -8.703 16.797 5.492 1 96.31 105 GLN A O 1
ATOM 873 N N . LEU A 1 106 ? -8.82 15.469 3.658 1 97.38 106 LEU A N 1
ATOM 874 C CA . LEU A 1 106 ? -7.379 15.242 3.627 1 97.38 106 LEU A CA 1
ATOM 875 C C . LEU A 1 106 ? -6.699 16.219 2.682 1 97.38 106 LEU A C 1
ATOM 877 O O . LEU A 1 106 ? -7.008 16.266 1.489 1 97.38 106 LEU A O 1
ATOM 881 N N . ILE A 1 107 ? -5.805 17.016 3.25 1 97.06 107 ILE A N 1
ATOM 882 C CA . ILE A 1 107 ? -5.066 18 2.473 1 97.06 107 ILE A CA 1
ATOM 883 C C . ILE A 1 107 ? -3.592 17.609 2.398 1 97.06 107 ILE A C 1
ATOM 885 O O . ILE A 1 107 ? -2.91 17.531 3.424 1 97.06 107 ILE A O 1
ATOM 889 N N . LEU A 1 108 ? -3.158 17.297 1.204 1 96.88 108 LEU A N 1
ATOM 890 C CA . LEU A 1 108 ? -1.76 16.969 0.958 1 96.88 108 LEU A CA 1
ATOM 891 C C . LEU A 1 108 ? -0.976 18.203 0.528 1 96.88 108 LEU A C 1
ATOM 893 O O . LEU A 1 108 ? -1.354 18.891 -0.43 1 96.88 108 LEU A O 1
ATOM 897 N N . LEU A 1 109 ? 0.158 18.375 1.269 1 96.5 109 LEU A N 1
ATOM 898 C CA . LEU A 1 109 ? 0.931 19.578 0.999 1 96.5 109 LEU A CA 1
ATOM 899 C C . LEU A 1 109 ? 2.361 19.234 0.602 1 96.5 109 LEU A C 1
ATOM 901 O O . LEU A 1 109 ? 2.918 18.25 1.075 1 96.5 109 LEU A O 1
ATOM 905 N N . LYS A 1 110 ? 2.896 20.047 -0.202 1 93.31 110 LYS A N 1
ATOM 906 C CA . LYS A 1 110 ? 4.316 20.047 -0.548 1 93.31 110 LYS A CA 1
ATOM 907 C C . LYS A 1 110 ? 4.965 21.391 -0.226 1 93.31 110 LYS A C 1
ATOM 909 O O . LYS A 1 110 ? 4.359 22.438 -0.432 1 93.31 110 LYS A O 1
ATOM 914 N N . HIS A 1 111 ? 6.18 21.219 0.277 1 92.88 111 HIS A N 1
ATOM 915 C CA . HIS A 1 111 ? 6.922 22.453 0.506 1 92.88 111 HIS A CA 1
ATOM 916 C C . HIS A 1 111 ? 7.836 22.766 -0.674 1 92.88 111 HIS A C 1
ATOM 918 O O . HIS A 1 111 ? 8.859 22.109 -0.868 1 92.88 111 HIS A O 1
ATOM 924 N N . VAL A 1 112 ? 7.414 23.781 -1.387 1 91 112 VAL A N 1
ATOM 925 C CA . VAL A 1 112 ? 8.156 24.156 -2.578 1 91 112 VAL A CA 1
ATOM 926 C C . VAL A 1 112 ? 8.531 25.641 -2.502 1 91 112 VAL A C 1
ATOM 928 O O . VAL A 1 112 ? 7.664 26.516 -2.654 1 91 112 VAL A O 1
ATOM 931 N N . LYS A 1 113 ? 9.797 25.844 -2.43 1 88.69 113 LYS A N 1
ATOM 932 C CA . LYS A 1 113 ? 10.281 27.203 -2.246 1 88.69 113 LYS A CA 1
ATOM 933 C C . LYS A 1 113 ? 9.922 28.078 -3.443 1 88.69 113 LYS A C 1
ATOM 935 O O . LYS A 1 113 ? 9.445 29.203 -3.277 1 88.69 113 LYS A O 1
ATOM 940 N N . LYS A 1 114 ? 10.133 27.547 -4.605 1 91.06 114 LYS A N 1
ATOM 941 C CA . LYS A 1 114 ? 9.93 28.344 -5.82 1 91.06 114 LYS A CA 1
ATOM 942 C C . LYS A 1 114 ? 8.477 28.781 -5.945 1 91.06 114 LYS A C 1
ATOM 944 O O . LYS A 1 114 ? 8.172 29.75 -6.652 1 91.06 114 LYS A O 1
ATOM 949 N N . TYR A 1 115 ? 7.586 28.094 -5.223 1 89.5 115 TYR A N 1
ATOM 950 C CA . TYR A 1 115 ? 6.176 28.453 -5.301 1 89.5 115 TYR A CA 1
ATOM 951 C C . TYR A 1 115 ? 5.719 29.156 -4.027 1 89.5 115 TYR A C 1
ATOM 953 O O . TYR A 1 115 ? 4.516 29.266 -3.773 1 89.5 115 TYR A O 1
ATOM 961 N N . GLY A 1 116 ? 6.641 29.609 -3.111 1 86.81 116 GLY A N 1
ATOM 962 C CA . GLY A 1 116 ? 6.305 30.438 -1.963 1 86.81 116 GLY A CA 1
ATOM 963 C C . GLY A 1 116 ? 6.098 29.641 -0.69 1 86.81 116 GLY A C 1
ATOM 964 O O . GLY A 1 116 ? 5.602 30.172 0.307 1 86.81 116 GLY A O 1
ATOM 965 N N . GLY A 1 117 ? 6.367 28.359 -0.856 1 92.31 117 GLY A N 1
ATOM 966 C CA . GLY A 1 117 ? 6.25 27.547 0.349 1 92.31 117 GLY A CA 1
ATOM 967 C C . GLY A 1 117 ? 5.383 26.312 0.161 1 92.31 117 GLY A C 1
ATOM 968 O O . GLY A 1 117 ? 5.617 25.516 -0.746 1 92.31 117 GLY A O 1
ATOM 969 N N . PHE A 1 118 ? 4.293 26.266 1.085 1 94.5 118 PHE A N 1
ATOM 970 C CA . PHE A 1 118 ? 3.43 25.078 1.041 1 94.5 118 PHE A CA 1
ATOM 971 C C . PHE A 1 118 ? 2.361 25.234 -0.034 1 94.5 118 PHE A C 1
ATOM 973 O O . PHE A 1 118 ? 1.702 26.281 -0.118 1 94.5 118 PHE A O 1
ATOM 980 N N . ILE A 1 119 ? 2.252 24.266 -0.825 1 94.94 119 ILE A N 1
ATOM 981 C CA . ILE A 1 119 ? 1.244 24.203 -1.878 1 94.94 119 ILE A CA 1
ATOM 982 C C . ILE A 1 119 ? 0.575 22.828 -1.874 1 94.94 119 ILE A C 1
ATOM 984 O O . ILE A 1 119 ? 1.185 21.844 -1.468 1 94.94 119 ILE A O 1
ATOM 988 N N . THR A 1 120 ? -0.685 22.797 -2.281 1 95.12 120 THR A N 1
ATOM 989 C CA . THR A 1 120 ? -1.362 21.5 -2.316 1 95.12 120 THR A CA 1
ATOM 990 C C . THR A 1 120 ? -0.779 20.609 -3.414 1 95.12 120 THR A C 1
ATOM 992 O O . THR A 1 120 ? -0.246 21.125 -4.406 1 95.12 120 THR A O 1
ATOM 995 N N . LEU A 1 121 ? -0.873 19.375 -3.217 1 93.5 121 LEU A N 1
ATOM 996 C CA . LEU A 1 121 ? -0.383 18.438 -4.211 1 93.5 121 LEU A CA 1
ATOM 997 C C . LEU A 1 121 ? -1.077 18.641 -5.555 1 93.5 121 LEU A C 1
ATOM 999 O O . LEU A 1 121 ? -0.435 18.594 -6.605 1 93.5 121 LEU A O 1
ATOM 1003 N N . ASP A 1 122 ? -2.375 18.859 -5.547 1 90.62 122 ASP A N 1
ATOM 1004 C CA . ASP A 1 122 ? -3.139 19.078 -6.773 1 90.62 122 ASP A CA 1
ATOM 1005 C C . ASP A 1 122 ? -2.623 20.312 -7.523 1 90.62 122 ASP A C 1
ATOM 1007 O O . ASP A 1 122 ? -2.438 20.266 -8.742 1 90.62 122 ASP A O 1
ATOM 1011 N N . GLU A 1 123 ? -2.414 21.375 -6.801 1 93.12 123 GLU A N 1
ATOM 1012 C CA . GLU A 1 123 ? -1.884 22.594 -7.398 1 93.12 123 GLU A CA 1
ATOM 1013 C C . GLU A 1 123 ? -0.47 22.375 -7.93 1 93.12 123 GLU A C 1
ATOM 1015 O O . GLU A 1 123 ? -0.131 22.844 -9.016 1 93.12 123 GLU A O 1
ATOM 1020 N N . TYR A 1 124 ? 0.291 21.75 -7.125 1 93.5 124 TYR A N 1
ATOM 1021 C CA . TYR A 1 124 ? 1.653 21.453 -7.547 1 93.5 124 TYR A CA 1
ATOM 1022 C C . TYR A 1 124 ? 1.657 20.672 -8.859 1 93.5 124 TYR A C 1
ATOM 1024 O O . TYR A 1 124 ? 2.396 21.016 -9.789 1 93.5 124 TYR A O 1
ATOM 1032 N N . ASN A 1 125 ? 0.837 19.609 -8.961 1 91.06 125 ASN A N 1
ATOM 1033 C CA . ASN A 1 125 ? 0.753 18.797 -10.164 1 91.06 125 ASN A CA 1
ATOM 1034 C C . ASN A 1 125 ? 0.299 19.609 -11.367 1 91.06 125 ASN A C 1
ATOM 1036 O O . ASN A 1 125 ? 0.8 19.422 -12.477 1 91.06 125 ASN A O 1
ATOM 1040 N N . LYS A 1 126 ? -0.605 20.469 -11.109 1 91.75 126 LYS A N 1
ATOM 1041 C CA . LYS A 1 126 ? -1.086 21.344 -12.18 1 91.75 126 LYS A CA 1
ATOM 1042 C C . LYS A 1 126 ? 0.031 22.234 -12.695 1 91.75 126 LYS A C 1
ATOM 1044 O O . LYS A 1 126 ? 0.182 22.406 -13.906 1 91.75 126 LYS A O 1
ATOM 1049 N N . LEU A 1 127 ? 0.79 22.781 -11.773 1 92 127 LEU A N 1
ATOM 1050 C CA . LEU A 1 127 ? 1.892 23.656 -12.133 1 92 127 LEU A CA 1
ATOM 1051 C C . LEU A 1 127 ? 2.984 22.906 -12.875 1 92 127 LEU A C 1
ATOM 1053 O O . LEU A 1 127 ? 3.541 23.406 -13.852 1 92 127 LEU A O 1
ATOM 1057 N N . GLN A 1 128 ? 3.254 21.719 -12.391 1 91.06 128 GLN A N 1
ATOM 1058 C CA . GLN A 1 128 ? 4.27 20.891 -13.039 1 91.06 128 GLN A CA 1
ATOM 1059 C C . GLN A 1 128 ? 3.867 20.547 -14.469 1 91.06 128 GLN A C 1
ATOM 1061 O O . GLN A 1 128 ? 4.703 20.562 -15.375 1 91.06 128 GLN A O 1
ATOM 1066 N N . ARG A 1 129 ? 2.623 20.203 -14.656 1 92.31 129 ARG A N 1
ATOM 1067 C CA . ARG A 1 129 ? 2.117 19.891 -15.984 1 92.31 129 ARG A CA 1
ATOM 1068 C C . ARG A 1 129 ? 2.221 21.094 -16.906 1 92.31 129 ARG A C 1
ATOM 1070 O O . ARG A 1 129 ? 2.588 20.953 -18.078 1 92.31 129 ARG A O 1
ATOM 1077 N N . ALA A 1 130 ? 1.913 22.234 -16.344 1 91.31 130 ALA A N 1
ATOM 1078 C CA . ALA A 1 130 ? 1.987 23.484 -17.125 1 91.31 130 ALA A CA 1
ATOM 1079 C C . ALA A 1 130 ? 3.428 23.797 -17.516 1 91.31 130 ALA A C 1
ATOM 1081 O O . ALA A 1 130 ? 3.691 24.234 -18.625 1 91.31 130 ALA A O 1
ATOM 1082 N N . GLU A 1 131 ? 4.348 23.578 -16.625 1 90.88 131 GLU A N 1
ATOM 1083 C CA . GLU A 1 131 ? 5.762 23.844 -16.891 1 90.88 131 GLU A CA 1
ATOM 1084 C C . GLU A 1 131 ? 6.312 22.891 -17.938 1 90.88 131 GLU A C 1
ATOM 1086 O O . GLU A 1 131 ? 7.102 23.281 -18.797 1 90.88 131 GLU A O 1
ATOM 1091 N N . LYS A 1 132 ? 5.906 21.609 -17.844 1 90.75 132 LYS A N 1
ATOM 1092 C CA . LYS A 1 132 ? 6.344 20.609 -18.828 1 90.75 132 LYS A CA 1
ATOM 1093 C C . LYS A 1 132 ? 5.824 20.938 -20.219 1 90.75 132 LYS A C 1
ATOM 1095 O O . LYS A 1 132 ? 6.547 20.797 -21.203 1 90.75 132 LYS A O 1
ATOM 1100 N N . ARG A 1 133 ? 4.594 21.359 -20.266 1 90.31 133 ARG A N 1
ATOM 1101 C CA . ARG A 1 133 ? 3.992 21.75 -21.531 1 90.31 133 ARG A CA 1
ATOM 1102 C C . ARG A 1 133 ? 4.695 22.953 -22.141 1 90.31 133 ARG A C 1
ATOM 1104 O O . ARG A 1 133 ? 4.941 23.016 -23.344 1 90.31 133 ARG A O 1
ATOM 1111 N N . ALA A 1 134 ? 5.039 23.875 -21.297 1 89.19 134 ALA A N 1
ATOM 1112 C CA . ALA A 1 134 ? 5.719 25.078 -21.766 1 89.19 134 ALA A CA 1
ATOM 1113 C C . ALA A 1 134 ? 7.125 24.766 -22.266 1 89.19 134 ALA A C 1
ATOM 1115 O O . ALA A 1 134 ? 7.566 25.312 -23.281 1 89.19 134 ALA A O 1
ATOM 1116 N N . LYS A 1 135 ? 7.82 23.922 -21.625 1 89.12 135 LYS A N 1
ATOM 1117 C CA . LYS A 1 135 ? 9.172 23.531 -22.016 1 89.12 135 LYS A CA 1
ATOM 1118 C C . LYS A 1 135 ? 9.148 22.812 -23.359 1 89.12 135 LYS A C 1
ATOM 1120 O O . LYS A 1 135 ? 10 23.047 -24.219 1 89.12 135 LYS A O 1
ATOM 1125 N N . LYS A 1 136 ? 8.195 21.922 -23.562 1 89.44 136 LYS A N 1
ATOM 1126 C CA . LYS A 1 136 ? 8.07 21.188 -24.828 1 89.44 136 LYS A CA 1
ATOM 1127 C C . LYS A 1 136 ? 7.777 22.125 -25.984 1 89.44 136 LYS A C 1
ATOM 1129 O O . LYS A 1 136 ? 8.289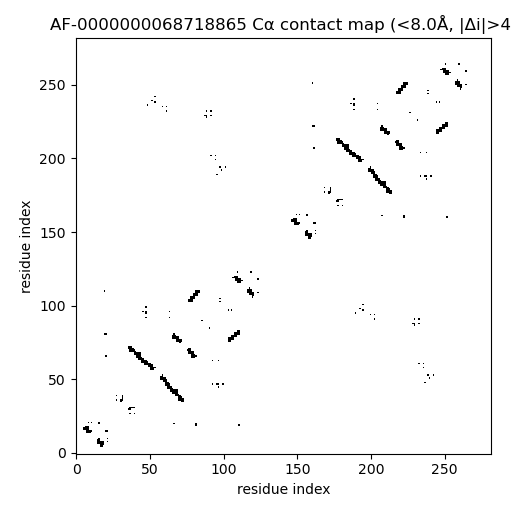 21.938 -27.094 1 89.44 136 LYS A O 1
ATOM 1134 N N . GLN A 1 137 ? 6.965 23.156 -25.719 1 89.5 137 GLN A N 1
ATOM 1135 C CA . GLN A 1 137 ? 6.621 24.141 -26.734 1 89.5 137 GLN A CA 1
ATOM 1136 C C . GLN A 1 137 ? 7.82 25.016 -27.094 1 89.5 137 GLN A C 1
ATOM 1138 O O . GLN A 1 137 ? 8.016 25.359 -28.25 1 89.5 137 GLN A O 1
ATOM 1143 N N . ASN A 1 138 ? 8.633 25.266 -26.109 1 90.06 138 ASN A N 1
ATOM 1144 C CA . ASN A 1 138 ? 9.812 26.094 -26.344 1 90.06 138 ASN A CA 1
ATOM 1145 C C . ASN A 1 138 ? 10.898 25.328 -27.094 1 90.06 138 ASN A C 1
ATOM 1147 O O . ASN A 1 138 ? 11.68 25.906 -27.844 1 90.06 138 ASN A O 1
ATOM 1151 N N . GLU A 1 139 ? 10.992 24.094 -26.766 1 82.19 139 GLU A N 1
ATOM 1152 C CA . GLU A 1 139 ? 11.984 23.266 -27.453 1 82.19 139 GLU A CA 1
ATOM 1153 C C . GLU A 1 139 ? 11.57 22.969 -28.891 1 82.19 139 GLU A C 1
ATOM 1155 O O . GLU A 1 139 ? 12.422 22.703 -29.734 1 82.19 139 GLU A O 1
ATOM 1160 N N . ALA A 1 140 ? 10.383 23 -29.172 1 85.06 140 ALA A N 1
ATOM 1161 C CA . ALA A 1 140 ? 9.891 22.734 -30.516 1 85.06 140 ALA A CA 1
ATOM 1162 C C . ALA A 1 140 ? 10.016 23.984 -31.391 1 85.06 140 ALA A C 1
ATOM 1164 O O . ALA A 1 140 ? 10.062 23.875 -32.625 1 85.06 140 ALA A O 1
ATOM 1165 N N . GLU A 1 141 ? 10.102 25.156 -30.922 1 74.56 141 GLU A N 1
ATOM 1166 C CA . GLU A 1 141 ? 10.344 26.391 -31.641 1 74.56 141 GLU A CA 1
ATOM 1167 C C . GLU A 1 141 ? 11.836 26.641 -31.828 1 74.56 141 GLU A C 1
ATOM 1169 O O . GLU A 1 141 ? 12.266 27.125 -32.875 1 74.56 141 GLU A O 1
ATOM 1174 N N . MET B 1 1 ? 18.281 2.395 -20.406 1 27.53 1 MET B N 1
ATOM 1175 C CA . MET B 1 1 ? 18.438 1.017 -19.953 1 27.53 1 MET B CA 1
ATOM 1176 C C . MET B 1 1 ? 17.531 0.735 -18.75 1 27.53 1 MET B C 1
ATOM 1178 O O . MET B 1 1 ? 17.547 1.481 -17.766 1 27.53 1 MET B O 1
ATOM 1182 N N . SER B 1 2 ? 16.328 0.242 -18.969 1 36.44 2 SER B N 1
ATOM 1183 C CA . SER B 1 2 ? 15.266 -0.006 -18 1 36.44 2 SER B CA 1
ATOM 1184 C C . SER B 1 2 ? 15.781 -0.796 -16.797 1 36.44 2 SER B C 1
ATOM 1186 O O . SER B 1 2 ? 16.406 -1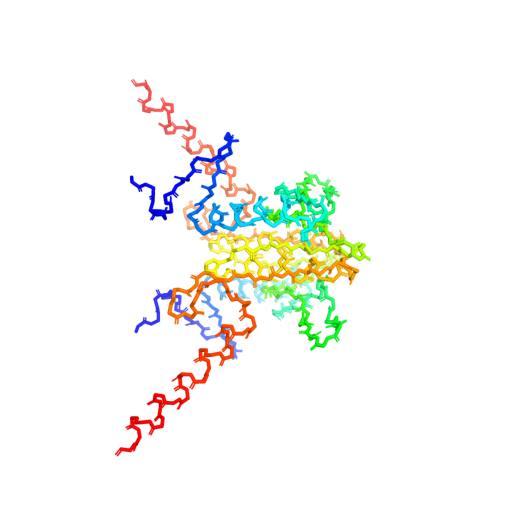.845 -16.953 1 36.44 2 SER B O 1
ATOM 1188 N N . LYS B 1 3 ? 16.141 -0.214 -15.664 1 34.66 3 LYS B N 1
ATOM 1189 C CA . LYS B 1 3 ? 16.969 -0.656 -14.539 1 34.66 3 LYS B CA 1
ATOM 1190 C C . LYS B 1 3 ? 16.516 -2.012 -14.016 1 34.66 3 LYS B C 1
ATOM 1192 O O . LYS B 1 3 ? 17.312 -2.787 -13.492 1 34.66 3 LYS B O 1
ATOM 1197 N N . TYR B 1 4 ? 15.25 -2.227 -13.719 1 46.38 4 TYR B N 1
ATOM 1198 C CA . TYR B 1 4 ? 15.016 -3.553 -13.156 1 46.38 4 TYR B CA 1
ATOM 1199 C C . TYR B 1 4 ? 15.039 -4.617 -14.242 1 46.38 4 TYR B C 1
ATOM 1201 O O . TYR B 1 4 ? 14.242 -4.57 -15.18 1 46.38 4 TYR B O 1
ATOM 1209 N N . ASN B 1 5 ? 16.172 -5.074 -14.68 1 49.34 5 ASN B N 1
ATOM 1210 C CA . ASN B 1 5 ? 16.453 -6.008 -15.758 1 49.34 5 ASN B CA 1
ATOM 1211 C C . ASN B 1 5 ? 15.547 -7.234 -15.695 1 49.34 5 ASN B C 1
ATOM 1213 O O . ASN B 1 5 ? 16.031 -8.359 -15.547 1 49.34 5 ASN B O 1
ATOM 1217 N N . ASN B 1 6 ? 14.445 -7.086 -15.102 1 59.09 6 ASN B N 1
ATOM 1218 C CA . ASN B 1 6 ? 13.727 -8.352 -15.234 1 59.09 6 ASN B CA 1
ATOM 1219 C C . ASN B 1 6 ? 13.477 -8.703 -16.703 1 59.09 6 ASN B C 1
ATOM 1221 O O . ASN B 1 6 ? 13.086 -7.844 -17.484 1 59.09 6 ASN B O 1
ATOM 1225 N N . LYS B 1 7 ? 14.203 -9.656 -17.172 1 64.81 7 LYS B N 1
ATOM 1226 C CA . LYS B 1 7 ? 14.039 -10.086 -18.562 1 64.81 7 LYS B CA 1
ATOM 1227 C C . LYS B 1 7 ? 12.633 -10.617 -18.812 1 64.81 7 LYS B C 1
ATOM 1229 O O . LYS B 1 7 ? 12.195 -11.562 -18.156 1 64.81 7 LYS B O 1
ATOM 1234 N N . LYS B 1 8 ? 11.797 -9.945 -19.469 1 80.56 8 LYS B N 1
ATOM 1235 C CA . LYS B 1 8 ? 10.484 -10.414 -19.906 1 80.56 8 LYS B CA 1
ATOM 1236 C C . LYS B 1 8 ? 10.602 -11.672 -20.766 1 80.56 8 LYS B C 1
ATOM 1238 O O . LYS B 1 8 ? 11.578 -11.836 -21.5 1 80.56 8 LYS B O 1
ATOM 1243 N N . VAL B 1 9 ? 9.719 -12.727 -20.516 1 84.12 9 VAL B N 1
ATOM 1244 C CA . VAL B 1 9 ? 9.734 -14 -21.234 1 84.12 9 VAL B CA 1
ATOM 1245 C C . VAL B 1 9 ? 8.422 -14.172 -22 1 84.12 9 VAL B C 1
ATOM 1247 O O . VAL B 1 9 ? 7.344 -13.898 -21.469 1 84.12 9 VAL B O 1
ATOM 1250 N N . ASN B 1 10 ? 8.523 -14.516 -23.172 1 84.56 10 ASN B N 1
ATOM 1251 C CA . ASN B 1 10 ? 7.348 -14.844 -23.984 1 84.56 10 ASN B CA 1
ATOM 1252 C C . ASN B 1 10 ? 7.125 -16.344 -24.062 1 84.56 10 ASN B C 1
ATOM 1254 O O . ASN B 1 10 ? 8.031 -17.094 -24.422 1 84.56 10 ASN B O 1
ATOM 1258 N N . LEU B 1 11 ? 5.973 -16.781 -23.578 1 83.25 11 LEU B N 1
ATOM 1259 C CA . LEU B 1 11 ? 5.613 -18.188 -23.594 1 83.25 11 LEU B CA 1
ATOM 1260 C C . LEU B 1 11 ? 4.145 -18.375 -23.969 1 83.25 11 LEU B C 1
ATOM 1262 O O . LEU B 1 11 ? 3.262 -17.797 -23.328 1 83.25 11 LEU B O 1
ATOM 1266 N N . ASP B 1 12 ? 3.904 -19.219 -25.016 1 87.12 12 ASP B N 1
ATOM 1267 C CA . ASP B 1 12 ? 2.555 -19.578 -25.453 1 87.12 12 ASP B CA 1
ATOM 1268 C C . ASP B 1 12 ? 1.723 -18.328 -25.75 1 87.12 12 ASP B C 1
ATOM 1270 O O . ASP B 1 12 ? 0.534 -18.281 -25.422 1 87.12 12 ASP B O 1
ATOM 1274 N N . GLY B 1 13 ? 2.295 -17.234 -26.156 1 85 13 GLY B N 1
ATOM 1275 C CA . GLY B 1 13 ? 1.587 -16.016 -26.5 1 85 13 GLY B CA 1
ATOM 1276 C C . GLY B 1 13 ? 1.409 -15.078 -25.328 1 85 13 GLY B C 1
ATOM 1277 O O . GLY B 1 13 ? 0.764 -14.031 -25.453 1 85 13 GLY B O 1
ATOM 1278 N N . TYR B 1 14 ? 2.018 -15.609 -24.234 1 84.75 14 TYR B N 1
ATOM 1279 C CA . TYR B 1 14 ? 1.927 -14.773 -23.047 1 84.75 14 TYR B CA 1
ATOM 1280 C C . TYR B 1 14 ? 3.281 -14.164 -22.703 1 84.75 14 TYR B C 1
ATOM 1282 O O . TYR B 1 14 ? 4.324 -14.781 -22.953 1 84.75 14 TYR B O 1
ATOM 1290 N N . VAL B 1 15 ? 3.121 -12.977 -22.219 1 84.75 15 VAL B N 1
ATOM 1291 C CA . VAL B 1 15 ? 4.324 -12.305 -21.75 1 84.75 15 VAL B CA 1
ATOM 1292 C C . VAL B 1 15 ? 4.387 -12.367 -20.219 1 84.75 15 VAL B C 1
ATOM 1294 O O . VAL B 1 15 ? 3.414 -12.031 -19.531 1 84.75 15 VAL B O 1
ATOM 1297 N N . PHE B 1 16 ? 5.598 -12.883 -19.75 1 86.94 16 PHE B N 1
ATOM 1298 C CA . PHE B 1 16 ? 5.812 -13 -18.312 1 86.94 16 PHE B CA 1
ATOM 1299 C C . PHE B 1 16 ? 6.828 -11.969 -17.828 1 86.94 16 PHE B C 1
ATOM 1301 O O . PHE B 1 16 ? 7.801 -11.672 -18.531 1 86.94 16 PHE B O 1
ATOM 1308 N N . ASP B 1 17 ? 6.562 -11.406 -16.625 1 80.12 17 ASP B N 1
ATOM 1309 C CA . ASP B 1 17 ? 7.414 -10.352 -16.078 1 80.12 17 ASP B CA 1
ATOM 1310 C C . ASP B 1 17 ? 8.75 -10.922 -15.602 1 80.12 17 ASP B C 1
ATOM 1312 O O . ASP B 1 17 ? 9.727 -10.18 -15.453 1 80.12 17 ASP B O 1
ATOM 1316 N N . SER B 1 18 ? 8.727 -12.297 -15.375 1 85.88 18 SER B N 1
ATOM 1317 C CA . SER B 1 18 ? 9.961 -12.914 -14.906 1 85.88 18 SER B CA 1
ATOM 1318 C C . SER B 1 18 ? 10.055 -14.367 -15.344 1 85.88 18 SER B C 1
ATOM 1320 O O . SER B 1 18 ? 9.047 -14.969 -15.734 1 85.88 18 SER B O 1
ATOM 1322 N N . GLN B 1 19 ? 11.281 -14.812 -15.266 1 87.31 19 GLN B N 1
ATOM 1323 C CA . GLN B 1 19 ? 11.531 -16.219 -15.57 1 87.31 19 GLN B CA 1
ATOM 1324 C C . GLN B 1 19 ? 10.852 -17.141 -14.562 1 87.31 19 GLN B C 1
ATOM 1326 O O . GLN B 1 19 ? 10.375 -18.219 -14.922 1 87.31 19 GLN B O 1
ATOM 1331 N N . ALA B 1 20 ? 10.773 -16.75 -13.328 1 89.88 20 ALA B N 1
ATOM 1332 C CA . ALA B 1 20 ? 10.141 -17.547 -12.289 1 89.88 20 ALA B CA 1
ATOM 1333 C C . ALA B 1 20 ? 8.656 -17.75 -12.578 1 89.88 20 ALA B C 1
ATOM 1335 O O . ALA B 1 20 ? 8.133 -18.859 -12.391 1 89.88 20 ALA B O 1
ATOM 1336 N N . GLU B 1 21 ? 8.047 -16.672 -13.023 1 91.12 21 GLU B N 1
ATOM 1337 C CA . GLU B 1 21 ? 6.629 -16.766 -13.367 1 91.12 21 GLU B CA 1
ATOM 1338 C C . GLU B 1 21 ? 6.41 -17.719 -14.547 1 91.12 21 GLU B C 1
ATOM 1340 O O . GLU B 1 21 ? 5.48 -18.516 -14.531 1 91.12 21 GLU B O 1
ATOM 1345 N N . ALA B 1 22 ? 7.273 -17.609 -15.469 1 92.25 22 ALA B N 1
ATOM 1346 C CA . ALA B 1 22 ? 7.203 -18.484 -16.641 1 92.25 22 ALA B CA 1
ATOM 1347 C C . ALA B 1 22 ? 7.383 -19.953 -16.234 1 92.25 22 ALA B C 1
ATOM 1349 O O . ALA B 1 22 ? 6.648 -20.828 -16.703 1 92.25 22 ALA B O 1
ATOM 1350 N N . ASN B 1 23 ? 8.398 -20.203 -15.422 1 92.44 23 ASN B N 1
ATOM 1351 C CA . ASN B 1 23 ? 8.641 -2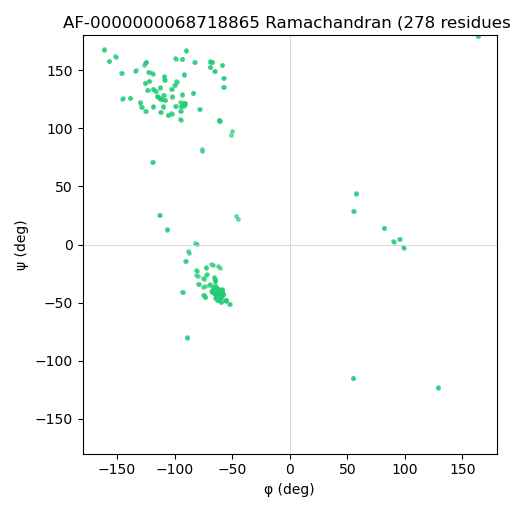1.547 -14.938 1 92.44 23 ASN B CA 1
ATOM 1352 C C . ASN B 1 23 ? 7.434 -22.109 -14.195 1 92.44 23 ASN B C 1
ATOM 1354 O O . ASN B 1 23 ? 7.074 -23.281 -14.375 1 92.44 23 ASN B O 1
ATOM 1358 N N . TYR B 1 24 ? 6.832 -21.312 -13.367 1 95.62 24 TYR B N 1
ATOM 1359 C CA . TYR B 1 24 ? 5.656 -21.766 -12.633 1 95.62 24 TYR B CA 1
ATOM 1360 C C . TYR B 1 24 ? 4.512 -22.078 -13.578 1 95.62 24 TYR B C 1
ATOM 1362 O O . TYR B 1 24 ? 3.809 -23.078 -13.398 1 95.62 24 TYR B O 1
ATOM 1370 N N . TYR B 1 25 ? 4.312 -21.219 -14.539 1 95.75 25 TYR B N 1
ATOM 1371 C CA . TYR B 1 25 ? 3.297 -21.406 -15.57 1 95.75 25 TYR B CA 1
ATOM 1372 C C . TYR B 1 25 ? 3.477 -22.75 -16.281 1 95.75 25 TYR B C 1
ATOM 1374 O O . TYR B 1 25 ? 2.518 -23.516 -16.438 1 95.75 25 TYR B O 1
ATOM 1382 N N . GLU B 1 26 ? 4.699 -23.047 -16.688 1 94.94 26 GLU B N 1
ATOM 1383 C CA . GLU B 1 26 ? 4.992 -24.328 -17.328 1 94.94 26 GLU B CA 1
ATOM 1384 C C . GLU B 1 26 ? 4.664 -25.5 -16.406 1 94.94 26 GLU B C 1
ATOM 1386 O O . GLU B 1 26 ? 4.121 -26.516 -16.844 1 94.94 26 GLU B O 1
ATOM 1391 N N . GLY B 1 27 ? 5.035 -25.344 -15.141 1 95.62 27 GLY B N 1
ATOM 1392 C CA . GLY B 1 27 ? 4.688 -26.359 -14.156 1 95.62 27 GLY B CA 1
ATOM 1393 C C . GLY B 1 27 ? 3.191 -26.578 -14.031 1 95.62 27 GLY B C 1
ATOM 1394 O O . GLY B 1 27 ? 2.734 -27.703 -13.891 1 95.62 27 GLY B O 1
ATOM 1395 N N . LEU B 1 28 ? 2.449 -25.484 -14.094 1 96.94 28 LEU B N 1
ATOM 1396 C CA . LEU B 1 28 ? 0.997 -25.578 -14 1 96.94 28 LEU B CA 1
ATOM 1397 C C . LEU B 1 28 ? 0.417 -26.328 -15.195 1 96.94 28 LEU B C 1
ATOM 1399 O O . LEU B 1 28 ? -0.525 -27.109 -15.047 1 96.94 28 LEU B O 1
ATOM 1403 N N . LYS B 1 29 ? 0.971 -26.078 -16.359 1 96.31 29 LYS B N 1
ATOM 1404 C CA . LYS B 1 29 ? 0.52 -26.781 -17.562 1 96.31 29 LYS B CA 1
ATOM 1405 C C . LYS B 1 29 ? 0.704 -28.281 -17.422 1 96.31 29 LYS B C 1
ATOM 1407 O O . LYS B 1 29 ? -0.188 -29.062 -17.781 1 96.31 29 LYS B O 1
ATOM 1412 N N . ILE B 1 30 ? 1.868 -28.656 -16.953 1 96.5 30 ILE B N 1
ATOM 1413 C CA . ILE B 1 30 ? 2.191 -30.062 -16.766 1 96.5 30 ILE B CA 1
ATOM 1414 C C . ILE B 1 30 ? 1.23 -30.688 -15.75 1 96.5 30 ILE B C 1
ATOM 1416 O O . ILE B 1 30 ? 0.669 -31.75 -15.992 1 96.5 30 ILE B O 1
ATOM 1420 N N . ARG B 1 31 ? 1.044 -30.016 -14.641 1 97.12 31 ARG B N 1
ATOM 1421 C CA . ARG B 1 31 ? 0.148 -30.5 -13.594 1 97.12 31 ARG B CA 1
ATOM 1422 C C . ARG B 1 31 ? -1.281 -30.625 -14.109 1 97.12 31 ARG B C 1
ATOM 1424 O O . ARG B 1 31 ? -2 -31.562 -13.75 1 97.12 31 ARG B O 1
ATOM 1431 N N . SER B 1 32 ? -1.644 -29.625 -14.914 1 96.31 32 SER B N 1
ATOM 1432 C CA . SER B 1 32 ? -2.979 -29.641 -15.508 1 96.31 32 SER B CA 1
ATOM 1433 C C . SER B 1 32 ? -3.141 -30.844 -16.438 1 96.31 32 SER B C 1
ATOM 1435 O O . SER B 1 32 ? -4.141 -31.562 -16.375 1 96.31 32 SER B O 1
ATOM 1437 N N . ALA B 1 33 ? -2.186 -31.141 -17.234 1 96.12 33 ALA B N 1
ATOM 1438 C CA . ALA B 1 33 ? -2.211 -32.25 -18.188 1 96.12 33 ALA B CA 1
ATOM 1439 C C . ALA B 1 33 ? -2.262 -33.594 -17.469 1 96.12 33 ALA B C 1
ATOM 1441 O O . ALA B 1 33 ? -2.873 -34.531 -17.953 1 96.12 33 ALA B O 1
ATOM 1442 N N . ARG B 1 34 ? -1.694 -33.594 -16.297 1 96.69 34 ARG B N 1
ATOM 1443 C CA . ARG B 1 34 ? -1.628 -34.844 -15.516 1 96.69 34 ARG B CA 1
ATOM 1444 C C . ARG B 1 34 ? -2.871 -35 -14.648 1 96.69 34 ARG B C 1
ATOM 1446 O O . ARG B 1 34 ? -3.023 -36 -13.953 1 96.69 34 ARG B O 1
ATOM 1453 N N . GLY B 1 35 ? -3.662 -34.031 -14.648 1 95.44 35 GLY B N 1
ATOM 1454 C CA . GLY B 1 35 ? -4.898 -34.094 -13.883 1 95.44 35 GLY B CA 1
ATOM 1455 C C . GLY B 1 35 ? -4.711 -33.781 -12.414 1 95.44 35 GLY B C 1
ATOM 1456 O O . GLY B 1 35 ? -5.59 -34.062 -11.594 1 95.44 35 GLY B O 1
ATOM 1457 N N . GLU B 1 36 ? -3.553 -33.219 -12.117 1 96.75 36 GLU B N 1
ATOM 1458 C CA . GLU B 1 36 ? -3.271 -32.844 -10.727 1 96.75 36 GLU B CA 1
ATOM 1459 C C . GLU B 1 36 ? -4.043 -31.594 -10.312 1 96.75 36 GLU B C 1
ATOM 1461 O O . GLU B 1 36 ? -4.309 -31.391 -9.125 1 96.75 36 GLU B O 1
ATOM 1466 N N . ILE B 1 37 ? -4.32 -30.75 -11.227 1 97.75 37 ILE B N 1
ATOM 1467 C CA . ILE B 1 37 ? -5.195 -29.594 -11.047 1 97.75 37 ILE B CA 1
ATOM 1468 C C . ILE B 1 37 ? -6.285 -29.594 -12.117 1 97.75 37 ILE B C 1
ATOM 1470 O O . ILE B 1 37 ? -6.152 -30.266 -13.148 1 97.75 37 ILE B O 1
ATOM 1474 N N . GLN B 1 38 ? -7.355 -29.016 -11.867 1 97.12 38 GLN B N 1
ATOM 1475 C CA . GLN B 1 38 ? -8.461 -28.953 -12.812 1 97.12 38 GLN B CA 1
ATOM 1476 C C . GLN B 1 38 ? -8.227 -27.875 -13.867 1 97.12 38 GLN B C 1
ATOM 1478 O O . GLN B 1 38 ? -8.812 -27.922 -14.953 1 97.12 38 GLN B O 1
ATOM 1483 N N . GLY B 1 39 ? -7.496 -26.906 -13.523 1 96.88 39 GLY B N 1
ATOM 1484 C CA . GLY B 1 39 ? -7.164 -25.797 -14.406 1 96.88 39 GLY B CA 1
ATOM 1485 C C . GLY B 1 39 ? -6.621 -24.594 -13.672 1 96.88 39 GLY B C 1
ATOM 1486 O O . GLY B 1 39 ? -6.41 -24.641 -12.461 1 96.88 39 GLY B O 1
ATOM 1487 N N . PHE B 1 40 ? -6.305 -23.578 -14.5 1 98 40 PHE B N 1
ATOM 1488 C CA . PHE B 1 40 ? -5.793 -22.359 -13.875 1 98 40 PHE B CA 1
ATOM 1489 C C . PHE B 1 40 ? -6.012 -21.156 -14.773 1 98 40 PHE B C 1
ATOM 1491 O O . PHE B 1 40 ? -6.25 -21.297 -15.977 1 98 40 PHE B O 1
ATOM 1498 N N . GLU B 1 41 ? -6.016 -20.016 -14.195 1 96.75 41 GLU B N 1
ATOM 1499 C CA . GLU B 1 41 ? -6.117 -18.719 -14.867 1 96.75 41 GLU B CA 1
ATOM 1500 C C . GLU B 1 41 ? -4.891 -17.859 -14.602 1 96.75 41 GLU B C 1
ATOM 1502 O O . GLU B 1 41 ? -4.25 -17.984 -13.555 1 96.75 41 GLU B O 1
ATOM 1507 N N . ARG B 1 42 ? -4.598 -17.094 -15.625 1 96.06 42 ARG B N 1
ATOM 1508 C CA . ARG B 1 42 ? -3.494 -16.156 -15.461 1 96.06 42 ARG B CA 1
ATOM 1509 C C . ARG B 1 42 ? -4.012 -14.758 -15.117 1 96.06 42 ARG B C 1
ATOM 1511 O O . ARG B 1 42 ? -5.074 -14.352 -15.594 1 96.06 42 ARG B O 1
ATOM 1518 N N . GLN B 1 43 ? -3.363 -14.055 -14.227 1 96.5 43 GLN B N 1
ATOM 1519 C CA . GLN B 1 43 ? -3.541 -12.641 -13.914 1 96.5 43 GLN B CA 1
ATOM 1520 C C . GLN B 1 43 ? -4.98 -12.344 -13.508 1 96.5 43 GLN B C 1
ATOM 1522 O O . GLN B 1 43 ? -5.602 -11.422 -14.039 1 96.5 43 GLN B O 1
ATOM 1527 N N . PRO B 1 44 ? -5.57 -13.227 -12.633 1 98.06 44 PRO B N 1
ATOM 1528 C CA . PRO B 1 44 ? -6.891 -12.867 -12.102 1 98.06 44 PRO B CA 1
ATOM 1529 C C . PRO B 1 44 ? -6.891 -11.531 -11.375 1 98.06 44 PRO B C 1
ATOM 1531 O O . PRO B 1 44 ? -5.922 -11.195 -10.688 1 98.06 44 PRO B O 1
ATOM 1534 N N . VAL B 1 45 ? -7.992 -10.773 -11.523 1 98.44 45 VAL B N 1
ATOM 1535 C CA . VAL B 1 45 ? -8.117 -9.461 -10.906 1 98.44 45 VAL B CA 1
ATOM 1536 C C . VAL B 1 45 ? -9.117 -9.531 -9.75 1 98.44 45 VAL B C 1
ATOM 1538 O O . VAL B 1 45 ? -10.242 -10.008 -9.922 1 98.44 45 VAL B O 1
ATOM 1541 N N . PHE B 1 46 ? -8.711 -9.141 -8.594 1 98.75 46 PHE B N 1
ATOM 1542 C CA . PHE B 1 46 ? -9.562 -9.07 -7.414 1 98.75 46 PHE B CA 1
ATOM 1543 C C . PHE B 1 46 ? -9.797 -7.617 -7.004 1 98.75 46 PHE B C 1
ATOM 1545 O O . PHE B 1 46 ? -8.844 -6.859 -6.82 1 98.75 46 PHE B O 1
ATOM 1552 N N . ASN B 1 47 ? -11.039 -7.242 -6.887 1 98.81 47 ASN B N 1
ATOM 1553 C CA . ASN B 1 47 ? -11.375 -5.898 -6.43 1 98.81 47 ASN B CA 1
ATOM 1554 C C . ASN B 1 47 ? -11.25 -5.77 -4.914 1 98.81 47 ASN B C 1
ATOM 1556 O O . ASN B 1 47 ? -11.93 -6.477 -4.168 1 98.81 47 ASN B O 1
ATOM 1560 N N . LEU B 1 48 ? -10.359 -4.945 -4.492 1 98.81 48 LEU B N 1
ATOM 1561 C CA . LEU B 1 48 ? -10.133 -4.746 -3.066 1 98.81 48 LEU B CA 1
ATOM 1562 C C . LEU B 1 48 ? -10.961 -3.578 -2.545 1 98.81 48 LEU B C 1
ATOM 1564 O O . LEU B 1 48 ? -11.43 -3.605 -1.403 1 98.81 48 LEU B O 1
ATOM 1568 N N . GLN B 1 49 ? -11.07 -2.5 -3.271 1 98.75 49 GLN B N 1
ATOM 1569 C CA . GLN B 1 49 ? -11.883 -1.315 -3.012 1 98.75 49 GLN B CA 1
ATOM 1570 C C . GLN B 1 49 ? -12.422 -0.719 -4.309 1 98.75 49 GLN B C 1
ATOM 1572 O O . GLN B 1 49 ? -11.656 -0.455 -5.238 1 98.75 49 GLN B O 1
ATOM 1577 N N . PRO B 1 50 ? -13.742 -0.532 -4.41 1 98.5 50 PRO B N 1
ATOM 1578 C CA . PRO B 1 50 ? -14.305 -0.012 -5.66 1 98.5 50 PRO B CA 1
ATOM 1579 C C . PRO B 1 50 ? -13.898 1.436 -5.934 1 98.5 50 PRO B C 1
ATOM 1581 O O . PRO B 1 50 ? -13.523 2.158 -5.004 1 98.5 50 PRO B O 1
ATOM 1584 N N . ALA B 1 51 ? -13.953 1.799 -7.18 1 98.44 51 ALA B N 1
ATOM 1585 C CA . ALA B 1 51 ? -13.836 3.213 -7.52 1 98.44 51 ALA B CA 1
ATOM 1586 C C . ALA B 1 51 ? -14.93 4.035 -6.848 1 98.44 51 ALA B C 1
ATOM 1588 O O . ALA B 1 51 ? -16 3.518 -6.539 1 98.44 51 ALA B O 1
ATOM 1589 N N . PHE B 1 52 ? -14.609 5.305 -6.652 1 98.25 52 PHE B N 1
ATOM 1590 C CA . PHE B 1 52 ? -15.602 6.164 -6.016 1 98.25 52 PHE B CA 1
ATOM 1591 C C . PHE B 1 52 ? -15.281 7.633 -6.266 1 98.25 52 PHE B C 1
ATOM 1593 O O . PHE B 1 52 ? -14.234 7.961 -6.82 1 98.25 52 PHE B O 1
ATOM 1600 N N . LYS B 1 53 ? -16.25 8.438 -5.945 1 96.94 53 LYS B N 1
ATOM 1601 C CA . LYS B 1 53 ? -16.094 9.891 -6.047 1 96.94 53 LYS B CA 1
ATOM 1602 C C . LYS B 1 53 ? -16.266 10.555 -4.684 1 96.94 53 LYS B C 1
ATOM 1604 O O . LYS B 1 53 ? -17.141 10.164 -3.904 1 96.94 53 LYS B O 1
ATOM 1609 N N . LYS B 1 54 ? -15.398 11.406 -4.395 1 95.5 54 LYS B N 1
ATOM 1610 C CA . LYS B 1 54 ? -15.5 12.242 -3.201 1 95.5 54 LYS B CA 1
ATOM 1611 C C . LYS B 1 54 ? -15.336 13.719 -3.549 1 95.5 54 LYS B C 1
ATOM 1613 O O . LYS B 1 54 ? -14.281 14.141 -4.016 1 95.5 54 LYS B O 1
ATOM 1618 N N . GLN B 1 55 ? -16.453 14.461 -3.252 1 88.19 55 GLN B N 1
ATOM 1619 C CA . GLN B 1 55 ? -16.469 15.859 -3.666 1 88.19 55 GLN B CA 1
ATOM 1620 C C . GLN B 1 55 ? -16.203 16 -5.16 1 88.19 55 GLN B C 1
ATOM 1622 O O . GLN B 1 55 ? -16.922 15.43 -5.984 1 88.19 55 GLN B O 1
ATOM 1627 N N . ASP B 1 56 ? -15.141 16.578 -5.742 1 87.5 56 ASP B N 1
ATOM 1628 C CA . ASP B 1 56 ? -14.891 16.766 -7.168 1 87.5 56 ASP B CA 1
ATOM 1629 C C . ASP B 1 56 ? -13.695 15.93 -7.629 1 87.5 56 ASP B C 1
ATOM 1631 O O . ASP B 1 56 ? -13.062 16.25 -8.633 1 87.5 56 ASP B O 1
ATOM 1635 N N . LYS B 1 57 ? -13.531 14.859 -6.82 1 94 57 LYS B N 1
ATOM 1636 C CA . LYS B 1 57 ? -12.391 14.023 -7.18 1 94 57 LYS B CA 1
ATOM 1637 C C . LYS B 1 57 ? -12.805 12.57 -7.375 1 94 57 LYS B C 1
ATOM 1639 O O . LYS B 1 57 ? -13.617 12.039 -6.609 1 94 57 LYS B O 1
ATOM 1644 N N . SER B 1 58 ? -12.258 11.984 -8.375 1 96.81 58 SER B N 1
ATOM 1645 C CA . SER B 1 58 ? -12.492 10.578 -8.656 1 96.81 58 SER B CA 1
ATOM 1646 C C . SER B 1 58 ? -11.312 9.719 -8.219 1 96.81 58 SER B C 1
ATOM 1648 O O . SER B 1 58 ? -10.156 10.062 -8.484 1 96.81 58 SER B O 1
ATOM 1650 N N . PHE B 1 59 ? -11.586 8.648 -7.559 1 97.75 59 PHE B N 1
ATOM 1651 C CA . PHE B 1 59 ? -10.562 7.703 -7.109 1 97.75 59 PHE B CA 1
ATOM 1652 C C . PHE B 1 59 ? -10.719 6.363 -7.82 1 97.75 59 PHE B C 1
ATOM 1654 O O . PHE B 1 59 ? -11.805 5.777 -7.82 1 97.75 59 PHE B O 1
ATOM 1661 N N . GLN B 1 60 ? -9.672 5.902 -8.406 1 98 60 GLN B N 1
ATOM 1662 C CA . GLN B 1 60 ? -9.688 4.602 -9.062 1 98 60 GLN B CA 1
ATOM 1663 C C . GLN B 1 60 ? -9.789 3.469 -8.047 1 98 60 GLN B C 1
ATOM 1665 O O . GLN B 1 60 ? -9.445 3.648 -6.875 1 98 60 GLN B O 1
ATOM 1670 N N . ALA B 1 61 ? -10.242 2.377 -8.516 1 98.62 61 ALA B N 1
ATOM 1671 C CA . ALA B 1 61 ? -10.352 1.188 -7.672 1 98.62 61 ALA B CA 1
ATOM 1672 C C . ALA B 1 61 ? -8.977 0.696 -7.238 1 98.62 61 ALA B C 1
ATOM 1674 O O . ALA B 1 61 ? -7.977 0.934 -7.926 1 98.62 61 ALA B O 1
ATOM 1675 N N . ILE B 1 62 ? -8.93 0.106 -6.062 1 98.69 62 ILE B N 1
ATOM 1676 C CA . ILE B 1 62 ? -7.773 -0.695 -5.676 1 98.69 62 ILE B CA 1
ATOM 1677 C C . ILE B 1 62 ? -7.996 -2.152 -6.074 1 98.69 62 ILE B C 1
ATOM 1679 O O . ILE B 1 62 ? -8.992 -2.764 -5.676 1 98.69 62 ILE B O 1
ATOM 1683 N N . THR B 1 63 ? -7.113 -2.629 -6.875 1 98.69 63 THR B N 1
ATOM 1684 C CA . THR B 1 63 ? -7.246 -4.016 -7.309 1 98.69 63 THR B CA 1
ATOM 1685 C C . THR B 1 63 ? -5.98 -4.805 -7 1 98.69 63 THR B C 1
ATOM 1687 O O . THR B 1 63 ? -4.93 -4.223 -6.719 1 98.69 63 THR B O 1
ATOM 1690 N N . TYR B 1 64 ? -6.117 -6.039 -6.902 1 98.38 64 TYR B N 1
ATOM 1691 C CA . TYR B 1 64 ? -5.012 -6.98 -6.766 1 98.38 64 TYR B CA 1
ATOM 1692 C C . TYR B 1 64 ? -4.984 -7.957 -7.934 1 98.38 64 TYR B C 1
ATOM 1694 O O . TYR B 1 64 ? -5.98 -8.633 -8.211 1 98.38 64 TYR B O 1
ATOM 1702 N N . ILE B 1 65 ? -3.889 -7.914 -8.664 1 97.69 65 ILE B N 1
ATOM 1703 C CA . ILE B 1 65 ? -3.719 -8.828 -9.789 1 97.69 65 ILE B CA 1
ATOM 1704 C C . ILE B 1 65 ? -2.709 -9.914 -9.422 1 97.69 65 ILE B C 1
ATOM 1706 O O . ILE B 1 65 ? -1.515 -9.641 -9.281 1 97.69 65 ILE B O 1
ATOM 1710 N N . ALA B 1 66 ? -3.207 -11.117 -9.289 1 97.5 66 ALA B N 1
ATOM 1711 C CA . ALA B 1 66 ? -2.324 -12.227 -8.945 1 97.5 66 ALA B CA 1
ATOM 1712 C C . ALA B 1 66 ? -1.761 -12.891 -10.195 1 97.5 66 ALA B C 1
ATOM 1714 O O . ALA B 1 66 ? -2.256 -12.664 -11.305 1 97.5 66 ALA B O 1
ATOM 1715 N N . ASP B 1 67 ? -0.739 -13.719 -9.977 1 97.19 67 ASP B N 1
ATOM 1716 C CA . ASP B 1 67 ? -0.118 -14.383 -11.117 1 97.19 67 ASP B CA 1
ATOM 1717 C C . ASP B 1 67 ? -1.017 -15.484 -11.664 1 97.19 67 ASP B C 1
ATOM 1719 O O . ASP B 1 67 ? -1.197 -15.609 -12.875 1 97.19 67 ASP B O 1
ATOM 1723 N N . PHE B 1 68 ? -1.576 -16.281 -10.719 1 98.06 68 PHE B N 1
ATOM 1724 C CA . PHE B 1 68 ? -2.379 -17.406 -11.172 1 98.06 68 PHE B CA 1
ATOM 1725 C C . PHE B 1 68 ? -3.527 -17.672 -10.211 1 98.06 68 PHE B C 1
ATOM 1727 O O . PHE B 1 68 ? -3.408 -17.422 -9.008 1 98.06 68 PHE B O 1
ATOM 1734 N N . LEU B 1 69 ? -4.586 -18.109 -10.727 1 98.31 69 LEU B N 1
ATOM 1735 C CA . LEU B 1 69 ? -5.668 -18.781 -10.016 1 98.31 69 LEU B CA 1
ATOM 1736 C C . LEU B 1 69 ? -5.727 -20.266 -10.375 1 98.31 69 LEU B C 1
ATOM 1738 O O . LEU B 1 69 ? -5.902 -20.609 -11.547 1 98.31 69 LEU B O 1
ATOM 1742 N N . VAL B 1 70 ? -5.539 -21.125 -9.383 1 98.56 70 VAL B N 1
ATOM 1743 C CA . VAL B 1 70 ? -5.422 -22.562 -9.641 1 98.56 70 VAL B CA 1
ATOM 1744 C C . VAL B 1 70 ? -6.629 -23.297 -9.055 1 98.56 70 VAL B C 1
ATOM 1746 O O . VAL B 1 70 ? -6.953 -23.125 -7.879 1 98.56 70 VAL B O 1
ATOM 1749 N N . TYR B 1 71 ? -7.254 -24.031 -9.867 1 98.19 71 TYR B N 1
ATOM 1750 C CA . TYR B 1 71 ? -8.398 -24.828 -9.453 1 98.19 71 TYR B CA 1
ATOM 1751 C C . TYR B 1 71 ? -7.965 -26.25 -9.109 1 98.19 71 TYR B C 1
ATOM 1753 O O . TYR B 1 71 ? -7.457 -26.984 -9.969 1 98.19 71 TYR B O 1
ATOM 1761 N N . LEU B 1 72 ? -8.25 -26.672 -7.875 1 97.12 72 LEU B N 1
ATOM 1762 C CA . LEU B 1 72 ? -7.863 -28 -7.414 1 97.12 72 LEU B CA 1
ATOM 1763 C C . LEU B 1 72 ? -8.992 -29 -7.629 1 97.12 72 LEU B C 1
ATOM 1765 O O . LEU B 1 72 ? -10.164 -28.609 -7.723 1 97.12 72 LEU B O 1
ATOM 1769 N N . PRO B 1 73 ? -8.633 -30.266 -7.652 1 96 73 PRO B N 1
ATOM 1770 C CA . PRO B 1 73 ? -9.641 -31.297 -7.902 1 96 73 PRO B CA 1
ATOM 1771 C C . PRO B 1 73 ? -10.68 -31.391 -6.789 1 96 73 PRO B C 1
ATOM 1773 O O . PRO B 1 73 ? -11.828 -31.766 -7.039 1 96 73 PRO B O 1
ATOM 1776 N N . ASN B 1 74 ? -10.352 -31.062 -5.578 1 94.81 74 ASN B N 1
ATOM 1777 C CA . ASN B 1 74 ? -11.273 -31.156 -4.449 1 94.81 74 ASN B CA 1
ATOM 1778 C C . ASN B 1 74 ? -12.211 -29.969 -4.391 1 94.81 74 ASN B C 1
ATOM 1780 O O . ASN B 1 74 ? -12.984 -29.828 -3.443 1 94.81 74 ASN B O 1
ATOM 1784 N N . GLY B 1 75 ? -12.078 -29.062 -5.328 1 93.19 75 GLY B N 1
ATOM 1785 C CA . GLY B 1 75 ? -12.969 -27.922 -5.395 1 93.19 75 GLY B CA 1
ATOM 1786 C C . GLY B 1 75 ? -12.367 -26.672 -4.789 1 93.19 75 GLY B C 1
ATOM 1787 O O . GLY B 1 75 ? -12.93 -25.578 -4.914 1 93.19 75 GLY B O 1
ATOM 1788 N N . GLU B 1 76 ? -11.203 -26.828 -4.258 1 94.88 76 GLU B N 1
ATOM 1789 C CA . GLU B 1 76 ? -10.547 -25.672 -3.648 1 94.88 76 GLU B CA 1
ATOM 1790 C C . GLU B 1 76 ? -9.852 -24.812 -4.703 1 94.88 76 GLU B C 1
ATOM 1792 O O . GLU B 1 76 ? -9.57 -25.281 -5.809 1 94.88 76 GLU B O 1
ATOM 1797 N N . VAL B 1 77 ? -9.68 -23.594 -4.328 1 96.31 77 VAL B N 1
ATOM 1798 C CA . VAL B 1 77 ? -9.031 -22.625 -5.223 1 96.31 77 VAL B CA 1
ATOM 1799 C C . VAL B 1 77 ? -7.824 -22.016 -4.523 1 96.31 77 VAL B C 1
ATOM 1801 O O . VAL B 1 77 ? -7.902 -21.625 -3.354 1 96.31 77 VAL B O 1
ATOM 1804 N N . GLU B 1 78 ? -6.73 -21.984 -5.281 1 97.75 78 GLU B N 1
ATOM 1805 C CA . GLU B 1 78 ? -5.516 -21.359 -4.773 1 97.75 78 GLU B CA 1
ATOM 1806 C C . GLU B 1 78 ? -5.137 -20.125 -5.605 1 97.75 78 GLU B C 1
ATOM 1808 O O . GLU B 1 78 ? -5.066 -20.203 -6.832 1 97.75 78 GLU B O 1
ATOM 1813 N N . VAL B 1 79 ? -4.934 -19.047 -4.922 1 98.56 79 VAL B N 1
ATOM 1814 C CA . VAL B 1 79 ? -4.387 -17.844 -5.559 1 98.56 79 VAL B CA 1
ATOM 1815 C C . VAL B 1 79 ? -2.873 -17.812 -5.371 1 98.56 79 VAL B C 1
ATOM 1817 O O . VAL B 1 79 ? -2.381 -17.734 -4.242 1 98.56 79 VAL B O 1
ATOM 1820 N N . ILE B 1 80 ? -2.137 -17.828 -6.531 1 98.25 80 ILE B N 1
ATOM 1821 C CA . ILE B 1 80 ? -0.684 -17.953 -6.488 1 98.25 80 ILE B CA 1
ATOM 1822 C C . ILE B 1 80 ? -0.038 -16.641 -6.906 1 98.25 80 ILE B C 1
ATOM 1824 O O . ILE B 1 80 ? -0.41 -16.047 -7.922 1 98.25 80 ILE B O 1
ATOM 1828 N N . ASP B 1 81 ? 0.872 -16.156 -6.102 1 97.06 81 ASP B N 1
ATOM 1829 C CA . ASP B 1 81 ? 1.674 -14.984 -6.441 1 97.06 81 ASP B CA 1
ATOM 1830 C C . ASP B 1 81 ? 3.16 -15.25 -6.215 1 97.06 81 ASP B C 1
ATOM 1832 O O . ASP B 1 81 ? 3.568 -15.617 -5.109 1 97.06 81 ASP B O 1
ATOM 1836 N N . ILE B 1 82 ? 3.924 -15.078 -7.336 1 95.25 82 ILE B N 1
ATOM 1837 C CA . ILE B 1 82 ? 5.363 -15.305 -7.285 1 95.25 82 ILE B CA 1
ATOM 1838 C C . ILE B 1 82 ? 6.086 -13.984 -7.031 1 95.25 82 ILE B C 1
ATOM 1840 O O . ILE B 1 82 ? 5.977 -13.047 -7.828 1 95.25 82 ILE B O 1
ATOM 1844 N N . LYS B 1 83 ? 6.742 -13.93 -5.84 1 90 83 LYS B N 1
ATOM 1845 C CA . LYS B 1 83 ? 7.348 -12.672 -5.418 1 90 83 LYS B CA 1
ATOM 1846 C C . LYS B 1 83 ? 8.867 -12.773 -5.398 1 90 83 LYS B C 1
ATOM 1848 O O . LYS B 1 83 ? 9.422 -13.805 -5.016 1 90 83 LYS B O 1
ATOM 1853 N N . GLY B 1 84 ? 9.453 -11.82 -5.895 1 83.5 84 GLY B N 1
ATOM 1854 C CA . GLY B 1 84 ? 10.859 -11.586 -5.629 1 83.5 84 GLY B CA 1
ATOM 1855 C C . GLY B 1 84 ? 11.109 -10.727 -4.406 1 83.5 84 GLY B C 1
ATOM 1856 O O . GLY B 1 84 ? 11.164 -11.234 -3.285 1 83.5 84 GLY B O 1
ATOM 1857 N N . MET B 1 85 ? 10.961 -9.453 -4.57 1 87.12 85 MET B N 1
ATOM 1858 C CA . MET B 1 85 ? 11.055 -8.516 -3.457 1 87.12 85 MET B CA 1
ATOM 1859 C C . MET B 1 85 ? 9.664 -8.094 -2.982 1 87.12 85 MET B C 1
ATOM 1861 O O . MET B 1 85 ? 8.773 -7.848 -3.797 1 87.12 85 MET B O 1
ATOM 1865 N N . ILE B 1 86 ? 9.625 -8.086 -1.648 1 89.12 86 ILE B N 1
ATOM 1866 C CA . ILE B 1 86 ? 8.359 -7.68 -1.049 1 89.12 86 ILE B CA 1
ATOM 1867 C C . ILE B 1 86 ? 8.367 -6.172 -0.795 1 89.12 86 ILE B C 1
ATOM 1869 O O . ILE B 1 86 ? 9.266 -5.652 -0.136 1 89.12 86 ILE B O 1
ATOM 1873 N N . THR B 1 87 ? 7.383 -5.539 -1.416 1 93.56 87 THR B N 1
ATOM 1874 C CA . THR B 1 87 ? 7.258 -4.098 -1.236 1 93.56 87 THR B CA 1
ATOM 1875 C C . THR B 1 87 ? 6.188 -3.773 -0.198 1 93.56 87 THR B C 1
ATOM 1877 O O . THR B 1 87 ? 5.324 -4.602 0.092 1 93.56 87 THR B O 1
ATOM 1880 N N . GLU B 1 88 ? 6.258 -2.615 0.315 1 95 88 GLU B N 1
ATOM 1881 C CA . GLU B 1 88 ? 5.25 -2.172 1.274 1 95 88 GLU B CA 1
ATOM 1882 C C . GLU B 1 88 ? 3.869 -2.111 0.633 1 95 88 GLU B C 1
ATOM 1884 O O . GLU B 1 88 ? 2.869 -2.455 1.268 1 95 88 GLU B O 1
ATOM 1889 N N . THR B 1 89 ? 3.82 -1.662 -0.604 1 96.75 89 THR B N 1
ATOM 1890 C CA . THR B 1 89 ? 2.547 -1.595 -1.313 1 96.75 89 THR B CA 1
ATOM 1891 C C . THR B 1 89 ? 1.901 -2.975 -1.398 1 96.75 89 THR B C 1
ATOM 1893 O O . THR B 1 89 ? 0.7 -3.121 -1.161 1 96.75 89 THR B O 1
ATOM 1896 N N . PHE B 1 90 ? 2.742 -3.918 -1.65 1 96.19 90 PHE B N 1
ATOM 1897 C CA . PHE B 1 90 ? 2.244 -5.285 -1.714 1 96.19 90 PHE B CA 1
ATOM 1898 C C . PHE B 1 90 ? 1.66 -5.711 -0.372 1 96.19 90 PHE B C 1
ATOM 1900 O O . PHE B 1 90 ? 0.587 -6.316 -0.32 1 96.19 90 PHE B O 1
ATOM 1907 N N . ASN B 1 91 ? 2.355 -5.457 0.667 1 96.81 91 ASN B N 1
ATOM 1908 C CA . ASN B 1 91 ? 1.909 -5.871 1.992 1 96.81 91 ASN B CA 1
ATOM 1909 C C . ASN B 1 91 ? 0.549 -5.273 2.338 1 96.81 91 ASN B C 1
ATOM 1911 O O . ASN B 1 91 ? -0.304 -5.953 2.912 1 96.81 91 ASN B O 1
ATOM 1915 N N . VAL B 1 92 ? 0.351 -4.047 1.995 1 98.19 92 VAL B N 1
ATOM 1916 C CA . VAL B 1 92 ? -0.934 -3.404 2.246 1 98.19 92 VAL B CA 1
ATOM 1917 C C . VAL B 1 92 ? -2.025 -4.094 1.433 1 98.19 92 VAL B C 1
ATOM 1919 O O . VAL B 1 92 ? -3.078 -4.449 1.969 1 98.19 92 VAL B O 1
ATOM 1922 N N . LYS B 1 93 ? -1.719 -4.336 0.169 1 98.44 93 LYS B N 1
ATOM 1923 C CA . LYS B 1 93 ? -2.709 -4.965 -0.701 1 98.44 93 LYS B CA 1
ATOM 1924 C C . LYS B 1 93 ? -2.996 -6.398 -0.261 1 98.44 93 LYS B C 1
ATOM 1926 O O . LYS B 1 93 ? -4.133 -6.863 -0.352 1 98.44 93 LYS B O 1
ATOM 1931 N N . ARG B 1 94 ? -1.971 -7.07 0.197 1 97.88 94 ARG B N 1
ATOM 1932 C CA . ARG B 1 94 ? -2.143 -8.422 0.725 1 97.88 94 ARG B CA 1
ATOM 1933 C C . ARG B 1 94 ? -3.105 -8.43 1.907 1 97.88 94 ARG B C 1
ATOM 1935 O O . ARG B 1 94 ? -4.004 -9.266 1.979 1 97.88 94 ARG B O 1
ATOM 1942 N N . LYS B 1 95 ? -2.93 -7.465 2.809 1 98.5 95 LYS B N 1
ATOM 1943 C CA . LYS B 1 95 ? -3.82 -7.371 3.963 1 98.5 95 LYS B CA 1
ATOM 1944 C C . LYS B 1 95 ? -5.258 -7.113 3.525 1 98.5 95 LYS B C 1
ATOM 1946 O O . LYS B 1 95 ? -6.195 -7.699 4.074 1 98.5 95 LYS B O 1
ATOM 1951 N N . LEU B 1 96 ? -5.422 -6.246 2.566 1 98.75 96 LEU B N 1
ATOM 1952 C CA . LEU B 1 96 ? -6.75 -5.973 2.029 1 98.75 96 LEU B CA 1
ATOM 1953 C C . LEU B 1 96 ? -7.363 -7.234 1.426 1 98.75 96 LEU B C 1
ATOM 1955 O O . LEU B 1 96 ? -8.531 -7.539 1.672 1 98.75 96 LEU B O 1
ATOM 1959 N N . PHE B 1 97 ? -6.566 -7.984 0.629 1 98.81 97 PHE B N 1
ATOM 1960 C CA . PHE B 1 97 ? -7.008 -9.203 -0.03 1 98.81 97 PHE B CA 1
ATOM 1961 C C . PHE B 1 97 ? -7.465 -10.242 0.994 1 98.81 97 PHE B C 1
ATOM 1963 O O . PHE B 1 97 ? -8.562 -10.789 0.884 1 98.81 97 PHE B O 1
ATOM 1970 N N . GLU B 1 98 ? -6.594 -10.43 1.962 1 98.38 98 GLU B N 1
ATOM 1971 C CA . GLU B 1 98 ? -6.871 -11.453 2.969 1 98.38 98 GLU B CA 1
ATOM 1972 C C . GLU B 1 98 ? -8.102 -11.094 3.791 1 98.38 98 GLU B C 1
ATOM 1974 O O . GLU B 1 98 ? -8.828 -11.977 4.25 1 98.38 98 GLU B O 1
ATOM 1979 N N . TYR B 1 99 ? -8.312 -9.844 3.961 1 98.38 99 TYR B N 1
ATOM 1980 C CA . TYR B 1 99 ? -9.469 -9.375 4.723 1 98.38 99 TYR B CA 1
ATOM 1981 C C . TYR B 1 99 ? -10.75 -9.516 3.916 1 98.38 99 TYR B C 1
ATOM 1983 O O . TYR B 1 99 ? -11.773 -9.977 4.434 1 98.38 99 TYR B O 1
ATOM 1991 N N . LYS B 1 100 ? -10.734 -9.172 2.684 1 98.06 100 LYS B N 1
ATOM 1992 C CA . LYS B 1 100 ? -11.922 -9.117 1.834 1 98.06 100 LYS B CA 1
ATOM 1993 C C . LYS B 1 100 ? -12.312 -10.508 1.346 1 98.06 100 LYS B C 1
ATOM 1995 O O . LYS B 1 100 ? -13.5 -10.789 1.134 1 98.06 100 LYS B O 1
ATOM 2000 N N . TYR B 1 101 ? -11.312 -11.359 1.12 1 97.56 101 TYR B N 1
ATOM 2001 C CA . TYR B 1 101 ? -11.555 -12.695 0.57 1 97.56 101 TYR B CA 1
ATOM 2002 C C . TYR B 1 101 ? -11.086 -13.773 1.538 1 97.56 101 TYR B C 1
ATOM 2004 O O . TYR B 1 101 ? -10.172 -14.539 1.232 1 97.56 101 TYR B O 1
ATOM 2012 N N . PRO B 1 102 ? -11.812 -13.922 2.619 1 95.56 102 PRO B N 1
ATOM 2013 C CA . PRO B 1 102 ? -11.391 -14.891 3.637 1 95.56 102 PRO B CA 1
ATOM 2014 C C . PRO B 1 102 ? -11.5 -16.328 3.156 1 95.56 102 PRO B C 1
ATOM 2016 O O . PRO B 1 102 ? -10.859 -17.219 3.717 1 95.56 102 PRO B O 1
ATOM 2019 N N . HIS B 1 103 ? -12.219 -16.562 2.125 1 94.38 103 HIS B N 1
ATOM 2020 C CA . HIS B 1 103 ? -12.445 -17.938 1.669 1 94.38 103 HIS B CA 1
ATOM 2021 C C . HIS B 1 103 ? -11.383 -18.359 0.662 1 94.38 103 HIS B C 1
ATOM 2023 O O . HIS B 1 103 ? -11.297 -19.547 0.313 1 94.38 103 HIS B O 1
ATOM 2029 N N . LEU B 1 104 ? -10.656 -17.422 0.144 1 96.44 104 LEU B N 1
ATOM 2030 C CA . LEU B 1 104 ? -9.609 -17.734 -0.823 1 96.44 104 LEU B CA 1
ATOM 2031 C C . LEU B 1 104 ? -8.266 -17.953 -0.124 1 96.44 104 LEU B C 1
ATOM 2033 O O . LEU B 1 104 ? -7.969 -17.281 0.87 1 96.44 104 LEU B O 1
ATOM 2037 N N . GLN B 1 105 ? -7.496 -18.844 -0.706 1 96.25 105 GLN B N 1
ATOM 2038 C CA . GLN B 1 105 ? -6.16 -19.078 -0.18 1 96.25 105 GLN B CA 1
ATOM 2039 C C . GLN B 1 105 ? -5.098 -18.406 -1.041 1 96.25 105 GLN B C 1
ATOM 2041 O O . GLN B 1 105 ? -4.902 -18.781 -2.201 1 96.25 105 GLN B O 1
ATOM 2046 N N . LEU B 1 106 ? -4.461 -17.406 -0.448 1 97.38 106 LEU B N 1
ATOM 2047 C CA . LEU B 1 106 ? -3.354 -16.766 -1.138 1 97.38 106 LEU B CA 1
ATOM 2048 C C . LEU B 1 106 ? -2.023 -17.406 -0.765 1 97.38 106 LEU B C 1
ATOM 2050 O O . LEU B 1 106 ? -1.648 -17.438 0.41 1 97.38 106 LEU B O 1
ATOM 2054 N N . ILE B 1 107 ? -1.359 -17.922 -1.775 1 97.06 107 ILE B N 1
ATOM 2055 C CA . ILE B 1 107 ? -0.07 -18.562 -1.574 1 97.06 107 ILE B CA 1
ATOM 2056 C C . ILE B 1 107 ? 1.033 -17.75 -2.23 1 97.06 107 ILE B C 1
ATOM 2058 O O . ILE B 1 107 ? 1.038 -17.562 -3.449 1 97.06 107 ILE B O 1
ATOM 2062 N N . LEU B 1 108 ? 1.903 -17.219 -1.412 1 96.81 108 LEU B N 1
ATOM 2063 C CA . LEU B 1 108 ? 3.051 -16.469 -1.891 1 96.81 108 LEU B CA 1
ATOM 2064 C C . LEU B 1 108 ? 4.277 -17.359 -2.031 1 96.81 108 LEU B C 1
ATOM 2066 O O . LEU B 1 108 ? 4.672 -18.031 -1.076 1 96.81 108 LEU B O 1
ATOM 2070 N N . LEU B 1 109 ? 4.859 -17.234 -3.258 1 96.5 109 LEU B N 1
ATOM 2071 C CA . LEU B 1 109 ? 5.984 -18.125 -3.529 1 96.5 109 LEU B CA 1
ATOM 2072 C C . LEU B 1 109 ? 7.23 -17.328 -3.895 1 96.5 109 LEU B C 1
ATOM 2074 O O . LEU B 1 109 ? 7.133 -16.25 -4.496 1 96.5 109 LEU B O 1
ATOM 2078 N N . LYS B 1 110 ? 8.312 -17.875 -3.547 1 93.25 110 LYS B N 1
ATOM 2079 C CA . LYS B 1 110 ? 9.633 -17.406 -3.98 1 93.25 110 LYS B CA 1
ATOM 2080 C C . LYS B 1 110 ? 10.391 -18.516 -4.703 1 93.25 110 LYS B C 1
ATOM 2082 O O . LYS B 1 110 ? 10.328 -19.688 -4.312 1 93.25 110 LYS B O 1
ATOM 2087 N N . HIS B 1 111 ? 11.055 -18.016 -5.75 1 92.75 111 HIS B N 1
ATOM 2088 C CA . HIS B 1 111 ? 11.906 -18.984 -6.434 1 92.75 111 HIS B CA 1
ATOM 2089 C C . HIS B 1 111 ? 13.344 -18.922 -5.918 1 92.75 111 HIS B C 1
ATOM 2091 O O . HIS B 1 111 ? 14.062 -17.969 -6.215 1 92.75 111 HIS B O 1
ATOM 2097 N N . VAL B 1 112 ? 13.672 -19.938 -5.168 1 90.81 112 VAL B N 1
ATOM 2098 C CA . VAL B 1 112 ? 15 -19.984 -4.562 1 90.81 112 VAL B CA 1
ATOM 2099 C C . VAL B 1 112 ? 15.703 -21.281 -4.941 1 90.81 112 VAL B C 1
ATOM 2101 O O . VAL B 1 112 ? 15.352 -22.359 -4.449 1 90.81 112 VAL B O 1
ATOM 2104 N N . LYS B 1 113 ? 16.75 -21.094 -5.68 1 88.44 113 LYS B N 1
ATOM 2105 C CA . LYS B 1 113 ? 17.469 -22.266 -6.203 1 88.44 113 LYS B CA 1
ATOM 2106 C C . LYS B 1 113 ? 18.047 -23.094 -5.07 1 88.44 113 LYS B C 1
ATOM 2108 O O . LYS B 1 113 ? 17.938 -24.328 -5.074 1 88.44 113 LYS B O 1
ATOM 2113 N N . LYS B 1 114 ? 18.656 -22.438 -4.145 1 90.81 114 LYS B N 1
ATOM 2114 C CA . LYS B 1 114 ? 19.344 -23.141 -3.072 1 90.81 114 LYS B CA 1
ATOM 2115 C C . LYS B 1 114 ? 18.375 -24 -2.262 1 90.81 114 LYS B C 1
ATOM 2117 O O . LYS B 1 114 ? 18.797 -24.953 -1.587 1 90.81 114 LYS B O 1
ATOM 2122 N N . TYR B 1 115 ? 17.094 -23.672 -2.363 1 89.19 115 TYR B N 1
ATOM 2123 C CA . TYR B 1 115 ? 16.109 -24.438 -1.605 1 89.19 115 TYR B CA 1
ATOM 2124 C C . TYR B 1 115 ? 15.305 -25.344 -2.523 1 89.19 115 TYR B C 1
ATOM 2126 O O . TYR B 1 115 ? 14.25 -25.859 -2.135 1 89.19 115 TYR B O 1
ATOM 2134 N N . GLY B 1 116 ? 15.719 -25.578 -3.818 1 86.25 116 GLY B N 1
ATOM 2135 C CA . GLY B 1 116 ? 15.109 -26.562 -4.699 1 86.25 116 GLY B CA 1
ATOM 2136 C C . GLY B 1 116 ? 14.047 -25.984 -5.609 1 86.25 116 GLY B C 1
ATOM 2137 O O . GLY B 1 116 ? 13.305 -26.719 -6.258 1 86.25 116 GLY B O 1
ATOM 2138 N N . GLY B 1 117 ? 13.953 -24.656 -5.492 1 92.12 117 GLY B N 1
ATOM 2139 C CA . GLY B 1 117 ? 12.992 -24.031 -6.391 1 92.12 117 GLY B CA 1
ATOM 2140 C C . GLY B 1 117 ? 12.023 -23.109 -5.68 1 92.12 117 GLY B C 1
ATOM 2141 O O . GLY B 1 117 ? 12.438 -22.203 -4.957 1 92.12 117 GLY B O 1
ATOM 2142 N N . PHE B 1 118 ? 10.664 -23.469 -5.895 1 94.38 118 PHE B N 1
ATOM 2143 C CA . PHE B 1 118 ? 9.641 -22.609 -5.309 1 94.38 118 PHE B CA 1
ATOM 2144 C C . PHE B 1 118 ? 9.383 -22.984 -3.855 1 94.38 118 PHE B C 1
ATOM 2146 O O . PHE B 1 118 ? 9.219 -24.156 -3.531 1 94.38 118 PHE B O 1
ATOM 2153 N N . ILE B 1 119 ? 9.398 -22.031 -3.057 1 94.88 119 ILE B N 1
ATOM 2154 C CA . ILE B 1 119 ? 9.117 -22.172 -1.633 1 94.88 119 ILE B CA 1
ATOM 2155 C C . ILE B 1 119 ? 8.156 -21.078 -1.175 1 94.88 119 ILE B C 1
ATOM 2157 O O . ILE B 1 119 ? 8.141 -19.984 -1.747 1 94.88 119 ILE B O 1
ATOM 2161 N N . THR B 1 120 ? 7.344 -21.391 -0.173 1 95.12 120 THR B N 1
ATOM 2162 C CA . THR B 1 120 ? 6.426 -20.359 0.315 1 95.12 120 THR B CA 1
ATOM 2163 C C . THR B 1 120 ? 7.188 -19.25 1.029 1 95.12 120 THR B C 1
ATOM 2165 O O . THR B 1 120 ? 8.273 -19.484 1.565 1 95.12 120 THR B O 1
ATOM 2168 N N . LEU B 1 121 ? 6.641 -18.125 1.004 1 93.5 121 LEU B N 1
ATOM 2169 C CA . LEU B 1 121 ? 7.25 -16.984 1.685 1 93.5 121 LEU B CA 1
ATOM 2170 C C . LEU B 1 121 ? 7.441 -17.281 3.168 1 93.5 121 LEU B C 1
ATOM 2172 O O . LEU B 1 121 ? 8.477 -16.938 3.744 1 93.5 121 LEU B O 1
ATOM 2176 N N . ASP B 1 122 ? 6.461 -17.891 3.811 1 90.69 122 ASP B N 1
ATOM 2177 C CA . ASP B 1 122 ? 6.539 -18.219 5.23 1 90.69 122 ASP B CA 1
ATOM 2178 C C . ASP B 1 122 ? 7.711 -19.156 5.508 1 90.69 122 ASP B C 1
ATOM 2180 O O . ASP B 1 122 ? 8.469 -18.953 6.461 1 90.69 122 ASP B O 1
ATOM 2184 N N . GLU B 1 123 ? 7.828 -20.172 4.691 1 93.06 123 GLU B N 1
ATOM 2185 C CA . GLU B 1 123 ? 8.93 -21.125 4.832 1 93.06 123 GLU B CA 1
ATOM 2186 C C . GLU B 1 123 ? 10.273 -20.438 4.582 1 93.06 123 GLU B C 1
ATOM 2188 O O . GLU B 1 123 ? 11.25 -20.688 5.297 1 93.06 123 GLU B O 1
ATOM 2193 N N . TYR B 1 124 ? 10.281 -19.688 3.559 1 93.5 124 TYR B N 1
ATOM 2194 C CA . TYR B 1 124 ? 11.5 -18.953 3.248 1 93.5 124 TYR B CA 1
ATOM 2195 C C . TYR B 1 124 ? 11.938 -18.094 4.434 1 93.5 124 TYR B C 1
ATOM 2197 O O . TYR B 1 124 ? 13.109 -18.125 4.82 1 93.5 124 TYR B O 1
ATOM 2205 N N . ASN B 1 125 ? 11.008 -17.328 5.035 1 91.12 125 ASN B N 1
ATOM 2206 C CA . ASN B 1 125 ? 11.312 -16.469 6.176 1 91.12 125 ASN B CA 1
ATOM 2207 C C . ASN B 1 125 ? 11.805 -17.281 7.371 1 91.12 125 ASN B C 1
ATOM 2209 O O . ASN B 1 125 ? 12.719 -16.844 8.078 1 91.12 125 ASN B O 1
ATOM 2213 N N . LYS B 1 126 ? 11.219 -18.391 7.531 1 91.81 126 LYS B N 1
ATOM 2214 C CA . LYS B 1 126 ? 11.641 -19.266 8.617 1 91.81 126 LYS B CA 1
ATOM 2215 C C . LYS B 1 126 ? 13.078 -19.734 8.414 1 91.81 126 LYS B C 1
ATOM 2217 O O . LYS B 1 126 ? 13.867 -19.75 9.359 1 91.81 126 LYS B O 1
ATOM 2222 N N . LEU B 1 127 ? 13.367 -20.109 7.195 1 91.88 127 LEU B N 1
ATOM 2223 C CA . LEU B 1 127 ? 14.711 -20.578 6.863 1 91.88 127 LEU B CA 1
ATOM 2224 C C . LEU B 1 127 ? 15.734 -19.469 7 1 91.88 127 LEU B C 1
ATOM 2226 O O . LEU B 1 127 ? 16.828 -19.688 7.512 1 91.88 127 LEU B O 1
ATOM 2230 N N . GLN B 1 128 ? 15.352 -18.312 6.539 1 91 128 GLN B N 1
ATOM 2231 C CA . GLN B 1 128 ? 16.25 -17.172 6.641 1 91 128 GLN B CA 1
ATOM 2232 C C . GLN B 1 128 ? 16.547 -16.828 8.102 1 91 128 GLN B C 1
ATOM 2234 O O . GLN B 1 128 ? 17.688 -16.516 8.445 1 91 128 GLN B O 1
ATOM 2239 N N . ARG B 1 129 ? 15.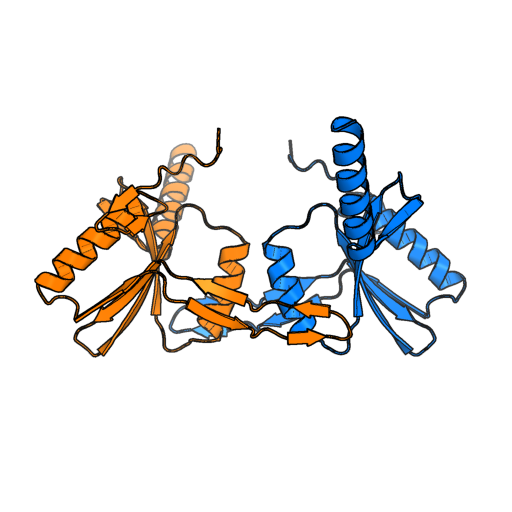531 -16.875 8.914 1 92.5 129 ARG B N 1
ATOM 2240 C CA . ARG B 1 129 ? 15.711 -16.609 10.344 1 92.5 129 ARG B CA 1
ATOM 2241 C C . ARG B 1 129 ? 16.625 -17.641 10.984 1 92.5 129 ARG B C 1
ATOM 2243 O O . ARG B 1 129 ? 17.484 -17.281 11.805 1 92.5 129 ARG B O 1
ATOM 2250 N N . ALA B 1 130 ? 16.438 -18.859 10.562 1 91.31 130 ALA B N 1
ATOM 2251 C CA . ALA B 1 130 ? 17.266 -19.938 11.078 1 91.31 130 ALA B CA 1
ATOM 2252 C C . ALA B 1 130 ? 18.719 -19.766 10.648 1 91.31 130 ALA B C 1
ATOM 2254 O O . ALA B 1 130 ? 19.641 -20.016 11.438 1 91.31 130 ALA B O 1
ATOM 2255 N N . GLU B 1 131 ? 18.953 -19.359 9.453 1 90.81 131 GLU B N 1
ATOM 2256 C CA . GLU B 1 131 ? 20.297 -19.156 8.922 1 90.81 131 GLU B CA 1
ATOM 2257 C C . GLU B 1 131 ? 20.984 -17.984 9.625 1 90.81 131 GLU B C 1
ATOM 2259 O O . GLU B 1 131 ? 22.188 -18.062 9.922 1 90.81 131 GLU B O 1
ATOM 2264 N N . LYS B 1 132 ? 20.234 -16.906 9.867 1 90.69 132 LYS B N 1
ATOM 2265 C CA . LYS B 1 132 ? 20.781 -15.742 10.555 1 90.69 132 LYS B CA 1
ATOM 2266 C C . LYS B 1 132 ? 21.172 -16.094 11.992 1 90.69 132 LYS B C 1
ATOM 2268 O O . LYS B 1 132 ? 22.219 -15.648 12.477 1 90.69 132 LYS B O 1
ATOM 2273 N N . ARG B 1 133 ? 20.328 -16.859 12.609 1 90.25 133 ARG B N 1
ATOM 2274 C CA . ARG B 1 133 ? 20.609 -17.297 13.977 1 90.25 133 ARG B CA 1
ATOM 2275 C C . ARG B 1 133 ? 21.844 -18.172 14.031 1 90.25 133 ARG B C 1
ATOM 2277 O O . ARG B 1 133 ? 22.672 -18.047 14.938 1 90.25 133 ARG B O 1
ATOM 2284 N N . ALA B 1 134 ? 21.984 -19.031 13.062 1 89 134 ALA B N 1
ATOM 2285 C CA . ALA B 1 134 ? 23.141 -19.922 13.008 1 89 134 ALA B CA 1
ATOM 2286 C C . ALA B 1 134 ? 24.422 -19.156 12.75 1 89 134 ALA B C 1
ATOM 2288 O O . ALA B 1 134 ? 25.469 -19.453 13.344 1 89 134 ALA B O 1
ATOM 2289 N N . LYS B 1 135 ? 24.391 -18.203 11.914 1 89.12 135 LYS B N 1
ATOM 2290 C CA . LYS B 1 135 ? 25.562 -17.391 11.609 1 89.12 135 LYS B CA 1
ATOM 2291 C C . LYS B 1 135 ? 26 -16.578 12.82 1 89.12 135 LYS B C 1
ATOM 2293 O O . LYS B 1 135 ? 27.203 -16.484 13.102 1 89.12 135 LYS B O 1
ATOM 2298 N N . LYS B 1 136 ? 25.062 -16.016 13.555 1 89.44 136 LYS B N 1
ATOM 2299 C CA . LYS B 1 136 ? 25.375 -15.242 14.75 1 89.44 136 LYS B CA 1
ATOM 2300 C C . LYS B 1 136 ? 26.031 -16.125 15.82 1 89.44 136 LYS B C 1
ATOM 2302 O O . LYS B 1 136 ? 26.938 -15.68 16.516 1 89.44 136 LYS B O 1
ATOM 2307 N N . GLN B 1 137 ? 25.547 -17.375 15.906 1 89.75 137 GLN B N 1
ATOM 2308 C CA . GLN B 1 137 ? 26.094 -18.312 16.875 1 89.75 137 GLN B CA 1
ATOM 2309 C C . GLN B 1 137 ? 27.516 -18.734 16.484 1 89.75 137 GLN B C 1
ATOM 2311 O O . GLN B 1 137 ? 28.375 -18.906 17.359 1 89.75 137 GLN B O 1
ATOM 2316 N N . ASN B 1 138 ? 27.75 -18.844 15.203 1 89.88 138 ASN B N 1
ATOM 2317 C CA . ASN B 1 138 ? 29.062 -19.25 14.727 1 89.88 138 ASN B CA 1
ATOM 2318 C C . ASN B 1 138 ? 30.094 -18.125 14.875 1 89.88 138 ASN B C 1
ATOM 2320 O O . ASN B 1 138 ? 31.281 -18.375 15.078 1 89.88 138 ASN B O 1
ATOM 2324 N N . GLU B 1 139 ? 29.625 -16.938 14.664 1 81.75 139 GLU B N 1
ATOM 2325 C CA . GLU B 1 139 ? 30.516 -15.789 14.812 1 81.75 139 GLU B CA 1
ATOM 2326 C C . GLU B 1 139 ? 30.828 -15.523 16.281 1 81.75 139 GLU B C 1
ATOM 2328 O O . GLU B 1 139 ? 31.859 -14.938 16.609 1 81.75 139 GLU B O 1
ATOM 2333 N N . ALA B 1 140 ? 30.016 -15.883 17.125 1 85.38 140 ALA B N 1
ATOM 2334 C CA . ALA B 1 140 ? 30.219 -15.672 18.547 1 85.38 140 ALA B CA 1
ATOM 2335 C C . ALA B 1 140 ? 31.141 -16.734 19.125 1 85.38 140 ALA B C 1
ATOM 2337 O O . ALA B 1 140 ? 31.766 -16.531 20.172 1 85.38 140 ALA B O 1
ATOM 2338 N N . GLU B 1 141 ? 31.312 -17.859 18.578 1 74.5 141 GLU B N 1
ATOM 2339 C CA . GLU B 1 141 ? 32.25 -18.922 18.969 1 74.5 141 GLU B CA 1
ATOM 2340 C C . GLU B 1 141 ? 33.625 -18.688 18.344 1 74.5 141 GLU B C 1
ATOM 2342 O O . GLU B 1 141 ? 34.656 -18.938 19 1 74.5 141 GLU B O 1
#

Foldseek 3Di:
DPPVPAPWDDDPNDIDSHPLLVVVVVVQVVCCVVVQFVDKDAFDKAFLACWDDDDPDTDHTDIDTAGMWTHGPVGAIAGEHEDDDDDPVNVVVVVSCCVVCVRYHYFYWYADVVVPGIDTPVVVVVVVVVVVVVVVVVVVD/DPPVPAPWDDDPNDIDSHPLLVVVVVVQVVCCVVVQFVDKDAFDKAFLACWDDDDPDTDHTDIDTAGMWTHGPVGAIAGEHEDDDDDPVNVVVVVSCCVVCVRYHYFYWYADVVVPGIDTPVVVVVVVVVVVVVVVVVVVD

Sequence (282 aa):
MSKYNNKKVNLDGYVFDSQAEANYYEGLKIRSARGEIQGFERQPVFNLQPAFKKQDKSFQAITYIADFLVYLPNGEVEVIDIKGMITETFNVKRKLFEYKYPHLQLILLKHVKKYGGFITLDEYNKLQRAEKRAKKQNEAEMSKYNNKKVNLDGYVFDSQAEANYYEGLKIRSARGEIQGFERQPVFNLQPAFKKQDKSFQAITYIADFLVYLPNGEVEVIDIKGMITETFNVKRKLFEYKYPHLQLILLKHVKKYGGFITLDEYNKLQRAEKRAKKQNEAE

Organism: Bacillus thuringiensis (NCBI:txid1428)

Nearest PDB structures (foldseek):
  3h1t-assembly1_A  TM=5.300E-01  e=3.826E-02  Vibrio vulnificus YJ016
  6xl1-assembly1_B  TM=5.004E-01  e=3.446E-01  Treponema succinifaciens DSM 2489
  5amr-assembly1_A  TM=3.699E-01  e=8.656E-02  La Crosse virus
  7sjr-assembly1_A  TM=3.578E-01  e=1.262E-01  Mycolicibacterium smegmatis
  2zyz-assembly1_A  TM=4.358E-01  e=6.063E-01  Pyrobaculum aerophilum

Secondary structure (DSSP, 8-state):
--SS----EEETTEEESSHHHHHHHHHHHHHHHTTSSSEEEES-EEEEE--EEETTEEEPPEEEE-SEEEE-TTS-EEEEEE-SSPPHHHHHHHHHHHHH-TTSEEEEEEEEGGGTEEEEHHHHHHHHHHHHHHHHHHHH-/--SS----EEETTEEESSHHHHHHHHHHHHHHHTTSSSEEEES-EEEEE--EEETTEEEPPEEEE-SEEEE-TTS-EEEEEE-SSPPHHHHHHHHHHHHH-TTSEEEEEEEEGGGTEEEEHHHHHHHHHHHHHHHHHHHH-

Radius of gyration: 24.1 Å; Cα contacts (8 Å, |Δi|>4): 386; chains: 2; bounding box: 49×69×54 Å

InterPro domains:
  IPR009414 Protein of unknown function DUF1064 [PF06356] (1-115)

Solvent-accessible surface area (backbone atoms only — not comparable to full-atom values): 16311 Å² total; per-residue (Å²): 130,76,77,76,70,57,57,68,38,79,53,99,91,36,80,26,72,29,62,65,56,44,52,50,52,53,49,47,52,53,35,35,74,70,62,66,25,72,39,70,43,71,54,46,76,42,83,67,40,77,57,49,73,56,96,97,40,79,44,76,53,45,67,46,72,37,53,29,36,35,34,37,77,88,70,48,56,41,36,36,35,79,44,85,77,88,49,69,43,51,54,53,52,48,52,45,44,54,65,74,40,72,86,58,44,78,44,46,29,28,77,35,71,95,76,78,26,78,39,42,49,68,56,49,53,52,50,51,52,52,51,54,52,49,50,54,54,57,70,71,104,130,78,77,77,70,57,58,68,39,80,54,98,92,35,81,26,73,28,63,66,54,45,52,50,50,54,51,49,53,53,34,34,75,69,61,67,24,72,39,70,42,70,55,46,76,42,83,64,40,78,57,49,72,56,94,95,40,77,44,76,53,44,67,45,71,36,54,29,36,38,32,36,76,89,69,47,55,39,36,35,34,78,44,84,79,87,47,69,44,52,52,54,51,49,52,45,44,53,66,75,38,71,87,55,43,77,46,48,30,27,78,35,70,95,76,78,28,78,39,42,49,68,58,48,51,50,50,50,51,51,51,53,52,50,50,54,55,59,70,71,105